Protein AF-A0A7S0IFE9-F1 (afdb_monomer_lite)

Structure (mmCIF, N/CA/C/O backbone):
data_AF-A0A7S0IFE9-F1
#
_entry.id   AF-A0A7S0IFE9-F1
#
loop_
_atom_site.group_PDB
_atom_site.id
_atom_site.type_symbol
_atom_site.label_atom_id
_atom_site.label_alt_id
_atom_site.label_comp_id
_atom_site.label_asym_id
_atom_site.label_entity_id
_atom_site.label_seq_id
_atom_site.pdbx_PDB_ins_code
_atom_site.Cartn_x
_atom_site.Cartn_y
_atom_site.Cartn_z
_atom_site.occupancy
_atom_site.B_iso_or_equiv
_atom_site.auth_seq_id
_atom_site.auth_comp_id
_atom_site.auth_asym_id
_atom_site.auth_atom_id
_atom_site.pdbx_PDB_model_num
ATOM 1 N N . MET A 1 1 ? 3.769 9.410 -4.157 1.00 52.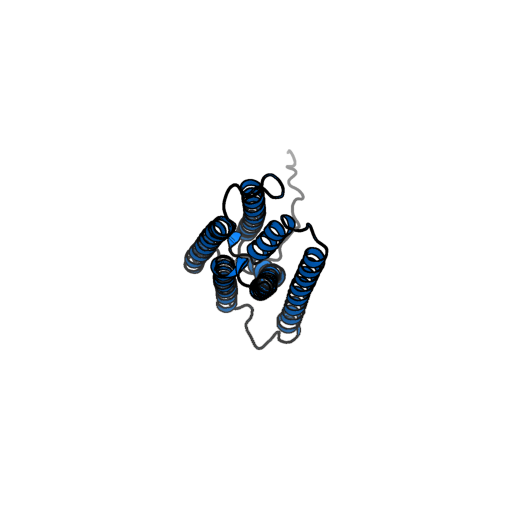50 1 MET A N 1
ATOM 2 C CA . MET A 1 1 ? 3.797 7.956 -4.430 1.00 52.50 1 MET A CA 1
ATOM 3 C C . MET A 1 1 ? 3.659 7.104 -3.170 1.00 52.50 1 MET A C 1
ATOM 5 O O . MET A 1 1 ? 2.893 6.160 -3.227 1.00 52.50 1 MET A O 1
ATOM 9 N N . GLY A 1 2 ? 4.262 7.474 -2.030 1.00 52.53 2 GLY A N 1
ATOM 10 C CA . GLY A 1 2 ? 4.154 6.746 -0.748 1.00 52.53 2 GLY A CA 1
ATOM 11 C C . GLY A 1 2 ? 2.753 6.343 -0.242 1.00 52.53 2 GLY A C 1
ATOM 12 O O . GLY A 1 2 ? 2.594 5.246 0.266 1.00 52.53 2 GLY A O 1
ATOM 13 N N . PHE A 1 3 ? 1.715 7.167 -0.423 1.00 49.50 3 PHE A N 1
ATOM 14 C CA . PHE A 1 3 ? 0.332 6.815 -0.029 1.00 49.50 3 PHE A CA 1
ATOM 15 C C . PHE A 1 3 ? -0.405 5.920 -1.029 1.00 49.50 3 PHE A C 1
ATOM 17 O O . PHE A 1 3 ? -1.516 5.460 -0.774 1.00 49.50 3 PHE A O 1
ATOM 24 N N . GLY A 1 4 ? 0.190 5.726 -2.201 1.00 50.50 4 GLY A N 1
ATOM 25 C CA . GLY A 1 4 ? -0.304 4.834 -3.238 1.00 50.50 4 GLY A CA 1
ATOM 26 C C . GLY A 1 4 ? 0.227 3.410 -3.112 1.00 50.50 4 GLY A C 1
ATOM 27 O O . GLY A 1 4 ? -0.176 2.530 -3.871 1.00 50.50 4 GLY A O 1
ATOM 28 N N . THR A 1 5 ? 1.127 3.193 -2.157 1.00 59.66 5 THR A N 1
ATOM 29 C CA . THR A 1 5 ? 1.783 1.918 -1.918 1.00 59.66 5 THR A CA 1
ATOM 30 C C . THR A 1 5 ? 0.838 1.043 -1.105 1.00 59.66 5 THR A C 1
ATOM 32 O O . THR A 1 5 ? 0.182 1.512 -0.168 1.00 59.66 5 THR A O 1
ATOM 35 N N . GLY A 1 6 ? 0.722 -0.235 -1.468 1.00 58.31 6 GLY A N 1
ATOM 36 C CA . GLY A 1 6 ? -0.188 -1.161 -0.779 1.00 58.31 6 GLY A CA 1
ATOM 37 C C . GLY A 1 6 ? 0.133 -1.342 0.712 1.00 58.31 6 GLY A C 1
ATOM 38 O O . GLY A 1 6 ? -0.724 -1.768 1.485 1.00 58.31 6 GLY A O 1
ATOM 39 N N . TRP A 1 7 ? 1.333 -0.929 1.136 1.00 64.81 7 TRP A N 1
ATOM 40 C CA . TRP A 1 7 ? 1.750 -0.845 2.536 1.00 64.81 7 TRP A CA 1
ATOM 41 C C . TRP A 1 7 ? 0.885 0.103 3.365 1.00 64.81 7 TRP A C 1
ATOM 43 O O . TRP A 1 7 ? 0.573 -0.224 4.501 1.00 64.81 7 TRP A O 1
ATOM 53 N N . SER A 1 8 ? 0.399 1.206 2.784 1.00 68.81 8 SER A N 1
ATOM 54 C CA . SER A 1 8 ? -0.536 2.116 3.464 1.00 68.81 8 SER A CA 1
ATOM 55 C C . SER A 1 8 ? -1.834 1.424 3.878 1.00 68.81 8 SER A C 1
ATOM 57 O O . SER A 1 8 ? -2.366 1.683 4.951 1.00 68.81 8 SER A O 1
ATOM 59 N N . SER A 1 9 ? -2.346 0.525 3.035 1.00 69.19 9 SER A N 1
ATOM 60 C CA . SER A 1 9 ? -3.565 -0.229 3.311 1.00 69.19 9 SER A CA 1
ATOM 61 C C . SER A 1 9 ? -3.312 -1.298 4.365 1.00 69.19 9 SER A C 1
ATOM 63 O O . SER A 1 9 ? -4.128 -1.459 5.264 1.00 69.19 9 SER A O 1
ATOM 65 N N . ASN A 1 10 ? -2.178 -1.996 4.292 1.00 70.62 10 ASN A N 1
ATOM 66 C CA . ASN A 1 10 ? -1.856 -3.033 5.266 1.00 70.62 10 ASN A CA 1
ATOM 67 C C . ASN A 1 10 ? -1.591 -2.432 6.657 1.00 70.62 10 ASN A C 1
ATOM 69 O O . ASN A 1 10 ? -2.209 -2.857 7.631 1.00 70.62 10 ASN A O 1
ATOM 73 N N . ASP A 1 11 ? -0.765 -1.385 6.738 1.00 72.38 11 ASP A N 1
ATOM 74 C CA . ASP A 1 11 ? -0.475 -0.668 7.985 1.00 72.38 11 ASP A CA 1
ATOM 75 C C . ASP A 1 11 ? -1.752 -0.103 8.612 1.00 72.38 11 ASP A C 1
ATOM 77 O O . ASP A 1 11 ? -1.974 -0.276 9.808 1.00 72.38 11 ASP A O 1
ATOM 81 N N . ALA A 1 12 ? -2.623 0.516 7.811 1.00 69.50 12 ALA A N 1
ATOM 82 C CA . ALA A 1 12 ? -3.898 1.052 8.275 1.00 69.50 12 ALA A CA 1
ATOM 83 C C . ALA A 1 12 ? -4.809 -0.030 8.872 1.00 69.50 12 ALA A C 1
ATOM 85 O O . ALA A 1 12 ? -5.351 0.141 9.962 1.00 69.50 12 ALA A O 1
ATOM 86 N N . ILE A 1 13 ? -4.945 -1.171 8.188 1.00 76.62 13 ILE A N 1
ATOM 87 C CA . ILE A 1 13 ? -5.762 -2.296 8.659 1.00 76.62 13 ILE A CA 1
ATOM 88 C C . ILE A 1 13 ? -5.183 -2.879 9.958 1.00 76.62 13 ILE A C 1
ATOM 90 O O . ILE A 1 13 ? -5.931 -3.115 10.908 1.00 76.62 13 ILE A O 1
ATOM 94 N N . PHE A 1 14 ? -3.864 -3.085 10.028 1.00 74.44 14 PHE A N 1
ATOM 95 C CA . PHE A 1 14 ? -3.199 -3.607 11.225 1.00 74.44 14 PHE A CA 1
ATOM 96 C C . PHE A 1 14 ? -3.285 -2.643 12.413 1.00 74.44 14 PHE A C 1
ATOM 98 O O . PHE A 1 14 ? -3.518 -3.078 13.541 1.00 74.44 14 PHE A O 1
ATOM 105 N N . GLN A 1 15 ? -3.122 -1.340 12.185 1.00 73.12 15 GLN A N 1
ATOM 106 C CA . GLN A 1 15 ? -3.221 -0.333 13.240 1.00 73.12 15 GLN A CA 1
ATOM 107 C C . GLN A 1 15 ? -4.644 -0.192 13.778 1.00 73.12 15 GLN A C 1
ATOM 109 O O . GLN A 1 15 ? -4.808 -0.071 14.991 1.00 73.12 15 GLN A O 1
ATOM 114 N N . GLU A 1 16 ? -5.662 -0.264 12.917 1.00 73.00 16 GLU A N 1
ATOM 115 C CA . GLU A 1 16 ? -7.050 -0.304 13.376 1.00 73.00 16 GLU A CA 1
ATOM 116 C C . GLU A 1 16 ? -7.349 -1.593 14.147 1.00 73.00 16 GLU A C 1
ATOM 118 O O . GLU A 1 16 ? -7.999 -1.544 15.187 1.00 73.00 16 GLU A O 1
ATOM 123 N N . LEU A 1 17 ? -6.838 -2.746 13.704 1.00 72.88 17 LEU A N 1
ATOM 124 C CA . LEU A 1 17 ? -7.078 -4.024 14.382 1.00 72.88 17 LEU A CA 1
ATOM 125 C C . LEU A 1 17 ? -6.424 -4.125 15.756 1.00 72.88 17 LEU A C 1
ATOM 127 O O . LEU A 1 17 ? -7.045 -4.643 16.682 1.00 72.88 17 LEU A O 1
ATOM 131 N N . ASN A 1 18 ? -5.214 -3.590 15.914 1.00 67.12 18 ASN A N 1
ATOM 132 C CA . ASN A 1 18 ? -4.503 -3.590 17.194 1.00 67.12 18 ASN A CA 1
ATOM 133 C C . ASN A 1 18 ? -5.272 -2.867 18.315 1.00 67.12 18 ASN A C 1
ATOM 135 O O . ASN A 1 18 ? -5.012 -3.129 19.487 1.00 67.12 18 ASN A O 1
ATOM 139 N N . LYS A 1 19 ? -6.235 -1.998 17.980 1.00 63.81 19 LYS A N 1
ATOM 140 C CA . LYS A 1 19 ? -7.094 -1.305 18.955 1.00 63.81 19 LYS A CA 1
ATOM 141 C C . LYS A 1 19 ? -8.184 -2.201 19.553 1.00 63.81 19 LYS A C 1
ATOM 143 O O . LYS A 1 19 ? -8.694 -1.872 20.618 1.00 63.81 19 LYS A O 1
ATOM 148 N N . PHE A 1 20 ? -8.537 -3.305 18.887 1.00 56.88 20 PHE A N 1
ATOM 149 C CA . PHE A 1 20 ? -9.684 -4.157 19.232 1.00 56.88 20 PHE A CA 1
ATOM 150 C C . PHE A 1 20 ? -9.306 -5.566 19.711 1.00 56.88 20 PHE A C 1
ATOM 152 O O . PHE A 1 20 ? -10.197 -6.388 19.903 1.00 56.88 20 PHE A O 1
ATOM 159 N N . ILE A 1 21 ? -8.020 -5.876 19.918 1.00 57.50 21 ILE A N 1
ATOM 160 C CA . ILE A 1 21 ? -7.603 -7.195 20.426 1.00 57.50 21 ILE A CA 1
ATOM 161 C C . ILE A 1 21 ? -7.902 -7.276 21.929 1.00 57.50 21 ILE A C 1
ATOM 163 O O . ILE A 1 21 ? -7.019 -7.135 22.771 1.00 57.50 21 ILE A O 1
ATOM 167 N N . GLU A 1 22 ? -9.168 -7.502 22.270 1.00 51.09 22 GLU A N 1
ATOM 168 C CA . GLU A 1 22 ? -9.615 -7.737 23.647 1.00 51.09 22 GLU A CA 1
ATOM 169 C C . GLU A 1 22 ? -10.115 -9.181 23.855 1.00 51.09 22 GLU A C 1
ATOM 171 O O . GLU A 1 22 ? -10.220 -9.631 24.999 1.00 51.09 22 GLU A O 1
ATOM 176 N N . ARG A 1 23 ? -10.401 -9.947 22.783 1.00 52.97 23 ARG A N 1
ATOM 177 C CA . ARG A 1 23 ? -10.932 -11.326 22.855 1.00 52.97 23 ARG A CA 1
ATOM 178 C C . ARG A 1 23 ? -10.197 -12.314 21.938 1.00 52.97 23 ARG A C 1
ATOM 180 O O . ARG A 1 23 ? -9.551 -11.947 20.966 1.00 52.97 23 ARG A O 1
ATOM 187 N N . TYR A 1 24 ? -10.333 -13.613 22.229 1.00 49.47 24 TYR A N 1
ATOM 188 C CA . TYR A 1 24 ? -9.683 -14.705 21.478 1.00 49.47 24 TYR A CA 1
ATOM 189 C C . TYR A 1 24 ? -10.114 -14.786 19.998 1.00 49.47 24 TYR A C 1
ATOM 191 O O . TYR A 1 24 ? -9.308 -15.130 19.138 1.00 49.47 24 TYR A O 1
ATOM 199 N N . GLU A 1 25 ? -11.361 -14.426 19.679 1.00 54.31 25 GLU A N 1
ATOM 200 C CA . GLU A 1 25 ? -11.851 -14.363 18.291 1.00 54.31 25 GLU A CA 1
ATOM 201 C C . GLU A 1 25 ? -11.137 -13.283 17.459 1.00 54.31 25 GLU A C 1
ATOM 203 O O . GLU A 1 25 ? -10.972 -13.444 16.248 1.00 54.31 25 GLU A O 1
ATOM 208 N N . ASP A 1 26 ? -10.649 -12.220 18.104 1.00 62.88 26 ASP A N 1
ATOM 209 C CA . ASP A 1 26 ? -9.898 -11.149 17.445 1.00 62.88 26 ASP A CA 1
ATOM 210 C C . ASP A 1 26 ? -8.462 -11.599 17.124 1.00 62.88 26 ASP A C 1
ATOM 212 O O . ASP A 1 26 ? -7.907 -11.217 16.093 1.00 62.88 26 ASP A O 1
ATOM 216 N N . LEU A 1 27 ? -7.890 -12.506 17.934 1.00 66.81 27 LEU A N 1
ATOM 217 C CA . LEU A 1 27 ? -6.616 -13.164 17.619 1.00 66.81 27 LEU A CA 1
ATOM 218 C C . LEU A 1 27 ? -6.722 -14.083 16.399 1.00 66.81 27 LEU A C 1
ATOM 220 O O . LEU A 1 27 ? -5.802 -14.112 15.580 1.00 66.81 27 LEU A O 1
ATOM 224 N N . GLN A 1 28 ? -7.822 -14.830 16.259 1.00 74.06 28 GLN A N 1
ATOM 225 C CA . GLN A 1 28 ? -8.020 -15.686 15.087 1.00 74.06 28 GLN A CA 1
ATOM 226 C C . GLN A 1 28 ? -8.142 -14.845 13.812 1.00 74.06 28 GLN A C 1
ATOM 228 O O . GLN A 1 28 ? -7.487 -15.146 12.817 1.00 74.06 28 GLN A O 1
ATOM 233 N N . PHE A 1 29 ? -8.895 -13.743 13.862 1.00 72.50 29 PHE A N 1
ATOM 234 C CA . PHE A 1 29 ? -9.008 -12.828 12.728 1.00 72.50 29 PHE A CA 1
ATOM 235 C C . PHE A 1 29 ? -7.668 -12.164 12.369 1.00 72.50 29 PHE A C 1
ATOM 237 O O . PHE A 1 29 ? -7.322 -12.075 11.191 1.00 72.50 29 PHE A O 1
ATOM 244 N N . ALA A 1 30 ? -6.871 -11.758 13.363 1.00 72.06 30 ALA A N 1
ATOM 245 C CA . ALA A 1 30 ? -5.521 -11.244 13.131 1.00 72.06 30 ALA A CA 1
ATOM 246 C C . ALA A 1 30 ? -4.603 -12.301 12.485 1.00 72.06 30 ALA A C 1
ATOM 248 O O . ALA A 1 30 ? -3.860 -11.992 11.552 1.00 72.06 30 ALA A O 1
ATOM 249 N N . SER A 1 31 ? -4.687 -13.559 12.929 1.00 78.38 31 SER A N 1
ATOM 250 C CA . SER A 1 31 ? -3.951 -14.680 12.331 1.00 78.38 31 SER A CA 1
ATOM 251 C C . SER A 1 31 ? -4.355 -14.921 10.872 1.00 78.38 31 SER A C 1
ATOM 253 O O . SER A 1 31 ? -3.484 -15.085 10.015 1.00 78.38 31 SER A O 1
ATOM 255 N N . ASP A 1 32 ? -5.654 -14.902 10.566 1.00 80.44 32 ASP A N 1
ATOM 256 C CA . ASP A 1 32 ? -6.163 -15.046 9.196 1.00 80.44 32 ASP A CA 1
ATOM 257 C C . ASP A 1 32 ? -5.665 -13.910 8.290 1.00 80.44 32 ASP A C 1
ATOM 259 O O . ASP A 1 32 ? -5.339 -14.132 7.122 1.00 80.44 32 ASP A O 1
ATOM 263 N N . LEU A 1 33 ? -5.534 -12.699 8.835 1.00 77.62 33 LEU A N 1
ATOM 264 C CA . LEU A 1 33 ? -5.028 -11.536 8.112 1.00 77.62 33 LEU A CA 1
ATOM 265 C C . LEU A 1 33 ? -3.531 -11.644 7.790 1.00 77.62 33 LEU A C 1
ATOM 267 O O . LEU A 1 33 ? -3.109 -11.335 6.670 1.00 77.62 33 LEU A O 1
ATOM 271 N N . VAL A 1 34 ? -2.731 -12.142 8.739 1.00 79.06 34 VAL A N 1
ATOM 272 C CA . VAL A 1 34 ? -1.310 -12.462 8.518 1.00 79.06 34 VAL A CA 1
ATOM 273 C C . VAL A 1 34 ? -1.168 -13.563 7.467 1.00 79.06 34 VAL A C 1
ATOM 275 O O . VAL A 1 34 ? -0.331 -13.449 6.564 1.00 79.06 34 VAL A O 1
ATOM 278 N N . PHE A 1 35 ? -2.005 -14.601 7.534 1.00 82.19 35 PHE A N 1
ATOM 279 C CA . PHE A 1 35 ? -2.015 -15.680 6.549 1.00 82.19 35 PHE A CA 1
ATOM 280 C C . PHE A 1 35 ? -2.363 -15.164 5.146 1.00 82.19 35 PHE A C 1
ATOM 282 O O . PHE A 1 35 ? -1.628 -15.431 4.193 1.00 82.19 35 PHE A O 1
ATOM 289 N N . ALA A 1 36 ? -3.430 -14.370 5.015 1.00 79.81 36 ALA A N 1
ATOM 290 C CA . ALA A 1 36 ? -3.839 -13.766 3.750 1.00 79.81 36 ALA A CA 1
ATOM 291 C C . ALA A 1 36 ? -2.734 -12.873 3.162 1.00 79.81 36 ALA A C 1
ATOM 293 O O . ALA A 1 36 ? -2.392 -13.006 1.985 1.00 79.81 36 ALA A O 1
ATOM 294 N N . SER A 1 37 ? -2.114 -12.029 3.989 1.00 79.69 37 SER A N 1
ATOM 295 C CA . SER A 1 37 ? -1.009 -11.155 3.572 1.00 79.69 37 SER A CA 1
ATOM 296 C C . SER A 1 37 ? 0.220 -11.948 3.109 1.00 79.69 37 SER A C 1
ATOM 298 O O . SER A 1 37 ? 0.849 -11.608 2.107 1.00 79.69 37 SER A O 1
ATOM 300 N N . SER A 1 38 ? 0.542 -13.045 3.797 1.00 81.25 38 SER A N 1
ATOM 301 C CA . SER A 1 38 ? 1.667 -13.925 3.445 1.00 81.25 38 SER A CA 1
ATOM 302 C C . SER A 1 38 ? 1.409 -14.715 2.157 1.00 81.25 38 SER A C 1
ATOM 304 O O . SER A 1 38 ? 2.311 -14.896 1.333 1.00 81.25 38 SER A O 1
ATOM 306 N N . CYS A 1 39 ? 0.165 -15.156 1.946 1.00 85.06 39 CYS A N 1
ATOM 307 C CA . CYS A 1 39 ? -0.267 -15.791 0.703 1.00 85.06 39 CYS A CA 1
ATOM 308 C C . CYS A 1 39 ? -0.143 -14.815 -0.478 1.00 85.06 39 CYS A C 1
ATOM 310 O O . CYS A 1 39 ? 0.462 -15.155 -1.494 1.00 85.06 39 CYS A O 1
ATOM 312 N N . ALA A 1 40 ? -0.621 -13.577 -0.310 1.00 84.94 40 ALA A N 1
ATOM 313 C CA . ALA A 1 40 ? -0.475 -12.511 -1.298 1.00 84.94 40 ALA A CA 1
ATOM 314 C C . ALA A 1 40 ? 0.997 -12.262 -1.672 1.00 84.94 40 ALA A C 1
ATOM 316 O O . ALA A 1 40 ? 1.331 -12.221 -2.857 1.00 84.94 40 ALA A O 1
ATOM 317 N N . ALA A 1 41 ? 1.888 -12.168 -0.680 1.00 80.50 41 ALA A N 1
ATOM 318 C CA . ALA A 1 41 ? 3.324 -12.011 -0.914 1.00 80.50 41 ALA A CA 1
ATOM 319 C C . ALA A 1 41 ? 3.909 -13.181 -1.722 1.00 80.50 41 ALA A C 1
ATOM 321 O O . ALA A 1 41 ? 4.623 -12.971 -2.703 1.00 80.50 41 ALA A O 1
ATOM 322 N N . SER A 1 42 ? 3.549 -14.415 -1.358 1.00 82.25 42 SER A N 1
ATOM 323 C CA . SER A 1 42 ? 4.012 -15.631 -2.038 1.00 82.25 42 SER A CA 1
ATOM 324 C C . SER A 1 42 ? 3.558 -15.683 -3.500 1.00 82.25 42 SER A C 1
ATOM 326 O O . SER A 1 42 ? 4.351 -16.017 -4.380 1.00 82.25 42 SER A O 1
ATOM 328 N N . VAL A 1 43 ? 2.306 -15.304 -3.784 1.00 85.31 43 VAL A N 1
ATOM 329 C CA . VAL A 1 43 ? 1.776 -15.223 -5.155 1.00 85.31 43 VAL A CA 1
ATOM 330 C C . VAL A 1 43 ? 2.568 -14.214 -5.982 1.00 85.31 43 VAL A C 1
ATOM 332 O O . VAL A 1 43 ? 2.985 -14.533 -7.095 1.00 85.31 43 VAL A O 1
ATOM 335 N N . VAL A 1 44 ? 2.823 -13.020 -5.443 1.00 83.31 44 VAL A N 1
ATOM 336 C CA . VAL A 1 44 ? 3.589 -11.982 -6.151 1.00 83.31 44 VAL A CA 1
ATOM 337 C C . VAL A 1 44 ? 5.026 -12.428 -6.408 1.00 83.31 44 VAL A C 1
ATOM 339 O O . VAL A 1 44 ? 5.522 -12.229 -7.512 1.00 83.31 44 VAL A O 1
ATOM 342 N N . LEU A 1 45 ? 5.676 -13.080 -5.443 1.00 80.56 45 LEU A N 1
ATOM 343 C CA . LEU A 1 45 ? 7.019 -13.644 -5.606 1.00 80.56 45 LEU A CA 1
ATOM 344 C C . LEU A 1 45 ? 7.076 -14.684 -6.731 1.00 80.56 45 LEU A C 1
ATOM 346 O O . LEU A 1 45 ? 7.967 -14.623 -7.577 1.00 80.56 45 LEU A O 1
ATOM 350 N N . VAL A 1 46 ? 6.110 -15.606 -6.786 1.00 82.94 46 VAL A N 1
ATOM 351 C C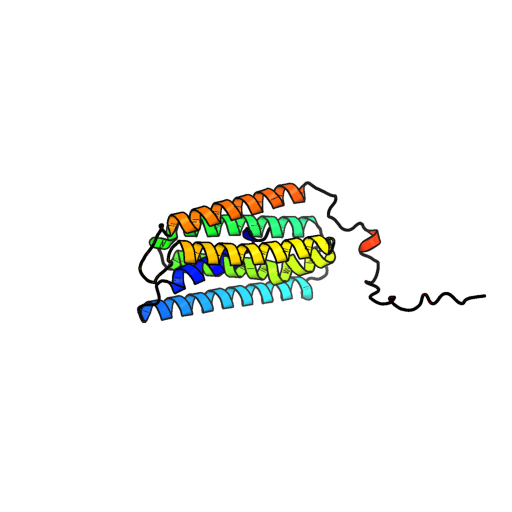A . VAL A 1 46 ? 6.026 -16.608 -7.861 1.00 82.94 46 VAL A CA 1
ATOM 352 C C . VAL A 1 46 ? 5.772 -15.938 -9.211 1.00 82.94 46 VAL A C 1
ATOM 354 O O . VAL A 1 46 ? 6.431 -16.277 -10.192 1.00 82.94 46 VAL A O 1
ATOM 357 N N . LEU A 1 47 ? 4.860 -14.964 -9.276 1.00 77.81 47 LEU A N 1
ATOM 358 C CA . LEU A 1 47 ? 4.568 -14.226 -10.508 1.00 77.81 47 LEU A CA 1
ATOM 359 C C . LEU A 1 47 ? 5.774 -13.415 -10.992 1.00 77.81 47 LEU A C 1
ATOM 361 O O . LEU A 1 47 ? 6.073 -13.433 -12.184 1.00 77.81 47 LEU A O 1
ATOM 365 N N . ALA A 1 48 ? 6.489 -12.751 -10.084 1.00 72.75 48 ALA A N 1
ATOM 366 C CA . ALA A 1 48 ? 7.713 -12.023 -10.395 1.00 72.75 48 ALA A CA 1
ATOM 367 C C . ALA A 1 48 ? 8.802 -12.979 -10.896 1.00 72.75 48 ALA A C 1
ATOM 369 O O . ALA A 1 48 ? 9.435 -12.705 -11.913 1.00 72.75 48 ALA A O 1
ATOM 370 N N . PHE A 1 49 ? 8.973 -14.134 -10.247 1.00 73.44 49 PHE A N 1
ATOM 371 C CA . PHE A 1 49 ? 9.928 -15.152 -10.677 1.00 73.44 49 PHE A CA 1
ATOM 372 C C . PHE A 1 49 ? 9.599 -15.687 -12.077 1.00 73.44 49 PHE A C 1
ATOM 374 O O . PHE A 1 49 ? 10.455 -15.676 -12.957 1.00 73.44 49 PHE A O 1
ATOM 381 N N . VAL A 1 50 ? 8.352 -16.093 -12.325 1.00 73.81 50 VAL A N 1
ATOM 382 C CA . VAL A 1 50 ? 7.919 -16.606 -13.636 1.00 73.81 50 VAL A CA 1
ATOM 383 C C . VAL A 1 50 ? 8.016 -15.524 -14.715 1.00 73.81 50 VAL A C 1
ATOM 385 O O . VAL A 1 50 ? 8.490 -15.797 -15.818 1.00 73.81 50 VAL A O 1
ATOM 388 N N . GLY A 1 51 ? 7.607 -14.293 -14.405 1.00 67.00 51 GLY A N 1
ATOM 389 C CA . GLY A 1 51 ? 7.655 -13.167 -15.335 1.00 67.00 51 GLY A CA 1
ATOM 390 C C . GLY A 1 51 ? 9.079 -12.779 -15.731 1.00 67.00 51 GLY A C 1
ATOM 391 O O . GLY A 1 51 ? 9.348 -12.597 -16.914 1.00 67.00 51 GLY A O 1
ATOM 392 N N . LEU A 1 52 ? 9.997 -12.701 -14.763 1.00 65.00 52 LEU A N 1
ATOM 393 C CA . LEU A 1 52 ? 11.377 -12.263 -14.992 1.00 65.00 52 LEU A CA 1
ATOM 394 C C . LEU A 1 52 ? 12.288 -13.382 -15.517 1.00 65.00 52 LEU A C 1
ATOM 396 O O . LEU A 1 52 ? 13.118 -13.123 -16.385 1.00 65.00 52 LEU A O 1
ATOM 400 N N . TYR A 1 53 ? 12.142 -14.618 -15.024 1.00 63.34 53 TYR A N 1
ATOM 401 C CA . TYR A 1 53 ? 13.060 -15.719 -15.349 1.00 63.34 53 TYR A CA 1
ATOM 402 C C . TYR A 1 53 ? 12.531 -16.679 -16.417 1.00 63.34 53 TYR A C 1
ATOM 404 O O . TYR A 1 53 ? 13.325 -17.225 -17.183 1.00 63.34 53 TYR A O 1
ATOM 412 N N . CYS A 1 54 ? 11.216 -16.906 -16.505 1.00 63.47 54 CYS A N 1
ATOM 413 C CA . CYS A 1 54 ? 10.659 -17.911 -17.419 1.00 63.47 54 CYS A CA 1
ATOM 414 C C . CYS A 1 54 ? 10.193 -17.341 -18.769 1.00 63.47 54 CYS A C 1
ATOM 416 O O . CYS A 1 54 ? 9.888 -18.122 -19.670 1.00 63.47 54 CYS A O 1
ATOM 418 N N . ASN A 1 55 ? 10.154 -16.014 -18.948 1.00 57.72 55 ASN A N 1
ATOM 419 C CA . ASN A 1 55 ? 9.799 -15.396 -20.231 1.00 57.72 55 ASN A CA 1
ATOM 420 C C . ASN A 1 55 ? 10.674 -14.179 -20.604 1.00 57.72 55 ASN A C 1
ATOM 422 O O . ASN A 1 55 ? 10.156 -13.074 -20.770 1.00 57.72 55 ASN A O 1
ATOM 426 N N . PRO A 1 56 ? 11.994 -14.361 -20.790 1.00 53.50 56 PRO A N 1
ATOM 427 C CA . PRO A 1 56 ? 12.912 -13.252 -21.053 1.00 53.50 56 PRO A CA 1
ATOM 428 C C . PRO A 1 56 ? 12.774 -12.614 -22.451 1.00 53.50 56 PRO A C 1
ATOM 430 O O . PRO A 1 56 ? 13.454 -11.631 -22.720 1.00 53.50 56 PRO A O 1
ATOM 433 N N . SER A 1 57 ? 11.957 -13.162 -23.365 1.00 52.16 57 SER A N 1
ATOM 434 C CA . SER A 1 57 ? 12.060 -12.846 -24.802 1.00 52.16 57 SER A CA 1
ATOM 435 C C . SER A 1 57 ? 10.763 -12.516 -25.549 1.00 52.16 57 SER A C 1
ATOM 437 O O . SER A 1 57 ? 10.840 -12.216 -26.739 1.00 52.16 57 SER A O 1
ATOM 439 N N . ARG A 1 58 ? 9.573 -12.564 -24.924 1.00 46.66 58 ARG A N 1
ATOM 440 C CA . ARG A 1 58 ? 8.299 -12.327 -25.651 1.00 46.66 58 ARG A CA 1
ATOM 441 C C . ARG A 1 58 ? 7.444 -11.165 -25.168 1.00 46.66 58 ARG A C 1
ATOM 443 O O . ARG A 1 58 ? 6.642 -10.669 -25.952 1.00 46.66 58 ARG A O 1
ATOM 450 N N . TYR A 1 59 ? 7.606 -10.729 -23.926 1.00 48.44 59 TYR A N 1
ATOM 451 C CA . TYR A 1 59 ? 7.026 -9.477 -23.456 1.00 48.44 59 TYR A CA 1
ATOM 452 C C . TYR A 1 59 ? 8.181 -8.551 -23.153 1.00 48.44 59 TYR A C 1
ATOM 454 O O . TYR A 1 59 ? 9.043 -8.889 -22.344 1.00 48.44 59 TYR A O 1
ATOM 462 N N . ASP A 1 60 ? 8.206 -7.404 -23.816 1.00 51.00 60 ASP A N 1
ATOM 463 C CA . ASP A 1 60 ? 9.162 -6.352 -23.521 1.00 51.00 60 ASP A CA 1
ATOM 464 C C . ASP A 1 60 ? 8.763 -5.726 -22.174 1.00 51.00 60 ASP A C 1
ATOM 466 O O . ASP A 1 60 ? 8.181 -4.645 -22.095 1.00 51.00 60 ASP A O 1
ATOM 470 N N . LEU A 1 61 ? 8.993 -6.471 -21.084 1.00 49.16 61 LEU A N 1
ATOM 471 C CA . LEU A 1 61 ? 8.783 -6.031 -19.702 1.00 49.16 61 LEU A CA 1
ATOM 472 C C . LEU A 1 61 ? 9.627 -4.784 -19.410 1.00 49.16 61 LEU A C 1
ATOM 474 O O . LEU A 1 61 ? 9.306 -4.031 -18.502 1.00 49.16 61 LEU A O 1
ATOM 478 N N . ARG A 1 62 ? 10.674 -4.557 -20.214 1.00 52.94 62 ARG A N 1
ATOM 479 C CA . ARG A 1 62 ? 11.542 -3.376 -20.223 1.00 52.94 62 ARG A CA 1
ATOM 480 C C . ARG A 1 62 ? 10.941 -2.180 -20.965 1.00 52.94 62 ARG A C 1
ATOM 482 O O . ARG A 1 62 ? 11.546 -1.113 -20.965 1.00 52.94 62 ARG A O 1
ATOM 489 N N . SER A 1 63 ? 9.771 -2.326 -21.588 1.00 61.81 63 SER A N 1
ATOM 490 C CA . SER A 1 63 ? 9.095 -1.195 -22.212 1.00 61.81 63 SER A CA 1
ATOM 491 C C . SER A 1 63 ? 8.543 -0.263 -21.137 1.00 61.81 63 SER A C 1
ATOM 493 O O . SER A 1 63 ? 7.798 -0.656 -20.235 1.00 61.81 63 SER A O 1
ATOM 495 N N . LEU A 1 64 ? 8.892 1.011 -21.263 1.00 64.62 64 LEU A N 1
ATOM 496 C CA . LEU A 1 64 ? 8.488 2.054 -20.331 1.00 64.62 64 LEU A CA 1
ATOM 497 C C . LEU A 1 64 ? 6.954 2.126 -20.150 1.00 64.62 64 LEU A C 1
ATOM 499 O O . LEU A 1 64 ? 6.469 2.380 -19.052 1.00 64.62 64 LEU A O 1
ATOM 503 N N . GLY A 1 65 ? 6.182 1.805 -21.196 1.00 67.44 65 GLY A N 1
ATOM 504 C CA . GLY A 1 65 ? 4.716 1.767 -21.142 1.00 67.44 65 GLY A CA 1
ATOM 505 C C . GLY A 1 65 ? 4.138 0.637 -20.279 1.00 67.44 65 GLY A C 1
ATOM 506 O O . GLY A 1 65 ? 3.132 0.846 -19.601 1.00 67.44 65 GLY A O 1
ATOM 507 N N . PHE A 1 66 ? 4.771 -0.543 -20.242 1.00 70.38 66 PHE A N 1
ATOM 508 C CA . PHE A 1 66 ? 4.355 -1.622 -19.335 1.00 70.38 66 PHE A CA 1
ATOM 509 C C . PHE A 1 66 ? 4.572 -1.221 -17.869 1.00 70.38 66 PHE A C 1
ATOM 511 O O . PHE A 1 66 ? 3.716 -1.460 -17.013 1.00 70.38 66 PHE A O 1
ATOM 518 N N . PHE A 1 67 ? 5.692 -0.555 -17.588 1.00 72.69 67 PHE A N 1
ATOM 519 C CA . PHE A 1 67 ? 6.021 -0.053 -16.258 1.00 72.69 67 PHE A CA 1
ATOM 520 C C . PHE A 1 67 ? 5.066 1.057 -15.800 1.00 72.69 67 PHE A C 1
ATOM 522 O O . PHE A 1 67 ? 4.465 0.948 -14.727 1.00 72.69 67 PHE A O 1
ATOM 529 N N . GLU A 1 68 ? 4.856 2.084 -16.631 1.00 74.56 68 GLU A N 1
ATOM 530 C CA . GLU A 1 68 ? 3.927 3.174 -16.319 1.00 74.56 68 GLU A CA 1
ATOM 531 C C . GLU A 1 68 ? 2.494 2.644 -16.115 1.00 74.56 68 GLU A C 1
ATOM 533 O O . GLU A 1 68 ? 1.786 3.068 -15.193 1.00 74.56 68 GLU A O 1
ATOM 538 N N . GLY A 1 69 ? 2.086 1.653 -16.916 1.00 76.19 69 GLY A N 1
ATOM 539 C CA . GLY A 1 69 ? 0.817 0.943 -16.759 1.00 76.19 69 GLY A CA 1
ATOM 540 C C . GLY A 1 69 ? 0.723 0.146 -15.454 1.00 76.19 69 GLY A C 1
ATOM 541 O O . GLY A 1 69 ? -0.317 0.173 -14.792 1.00 76.19 69 GLY A O 1
ATOM 542 N N . THR A 1 70 ? 1.807 -0.510 -15.038 1.00 78.38 70 THR A N 1
ATOM 543 C CA . THR A 1 70 ? 1.860 -1.286 -13.788 1.00 78.38 70 THR A CA 1
ATOM 544 C C . THR A 1 70 ? 1.697 -0.383 -12.567 1.00 78.38 70 THR A C 1
ATOM 546 O O . THR A 1 70 ? 0.859 -0.669 -11.712 1.00 78.38 70 THR A O 1
ATOM 549 N N . ILE A 1 71 ? 2.415 0.743 -12.504 1.00 79.06 71 ILE A N 1
ATOM 550 C CA . ILE A 1 71 ? 2.281 1.706 -11.396 1.00 79.06 71 ILE A CA 1
ATOM 551 C C . ILE A 1 71 ? 0.881 2.314 -11.377 1.00 79.06 71 ILE A C 1
ATOM 553 O O . ILE A 1 71 ? 0.250 2.380 -10.325 1.00 79.06 71 ILE A O 1
ATOM 557 N N . SER A 1 72 ? 0.357 2.707 -12.540 1.00 82.44 72 SER A N 1
ATOM 558 C CA . SER A 1 72 ? -0.995 3.270 -12.638 1.00 82.44 72 SER A CA 1
ATOM 559 C C . SER A 1 72 ? -2.056 2.278 -12.157 1.00 82.44 72 SER A C 1
ATOM 561 O O . SER A 1 72 ? -2.980 2.659 -11.440 1.00 82.44 72 SER A O 1
ATOM 563 N N . THR A 1 73 ? -1.894 0.995 -12.493 1.00 83.25 73 THR A N 1
ATOM 564 C CA . THR A 1 73 ? -2.776 -0.084 -12.026 1.00 83.25 73 THR A CA 1
ATOM 565 C C . THR A 1 73 ? -2.675 -0.250 -10.515 1.00 83.25 73 THR A C 1
ATOM 567 O O . THR A 1 73 ? -3.699 -0.266 -9.838 1.00 83.25 73 THR A O 1
ATOM 570 N N . VAL A 1 74 ? -1.458 -0.303 -9.970 1.00 83.94 74 VAL A N 1
ATOM 571 C CA . VAL A 1 74 ? -1.210 -0.370 -8.522 1.00 83.94 74 VAL A CA 1
ATOM 572 C C . VAL A 1 74 ? -1.909 0.776 -7.791 1.00 83.94 74 VAL A C 1
ATOM 574 O O . VAL A 1 74 ? -2.656 0.530 -6.849 1.00 83.94 74 VAL A O 1
ATOM 577 N N . LEU A 1 75 ? -1.754 2.012 -8.265 1.00 82.75 75 LEU A N 1
ATOM 578 C CA . LEU A 1 75 ? -2.369 3.189 -7.652 1.00 82.75 75 LEU A CA 1
ATOM 579 C C . LEU A 1 75 ? -3.898 3.173 -7.747 1.00 82.75 75 LEU A C 1
ATOM 581 O O . LEU A 1 75 ? -4.575 3.515 -6.778 1.00 82.75 75 LEU A O 1
ATOM 585 N N . ALA A 1 76 ? -4.451 2.746 -8.884 1.00 84.88 76 ALA A N 1
ATOM 586 C CA . ALA A 1 76 ? -5.893 2.616 -9.059 1.00 84.88 76 ALA A CA 1
ATOM 587 C C . ALA A 1 76 ? -6.485 1.566 -8.107 1.00 84.88 76 ALA A C 1
ATOM 589 O O . ALA A 1 76 ? -7.504 1.822 -7.462 1.00 84.88 76 ALA A O 1
ATOM 590 N N . VAL A 1 77 ? -5.832 0.407 -7.972 1.00 86.06 77 VAL A N 1
ATOM 591 C CA . VAL A 1 77 ? -6.273 -0.637 -7.041 1.00 86.06 77 VAL A CA 1
ATOM 592 C C . VAL A 1 77 ? -6.112 -0.167 -5.590 1.00 86.06 77 VAL A C 1
ATOM 594 O O . VAL A 1 77 ? -7.023 -0.392 -4.799 1.00 86.06 77 VAL A O 1
ATOM 597 N N . SER A 1 78 ? -5.049 0.567 -5.242 1.00 84.88 78 SER A N 1
ATOM 598 C CA . SER A 1 78 ? -4.899 1.181 -3.911 1.00 84.88 78 SER A CA 1
ATOM 599 C C . SER A 1 78 ? -6.055 2.134 -3.584 1.00 84.88 78 SER A C 1
ATOM 601 O O . SER A 1 78 ? -6.627 2.049 -2.498 1.00 84.88 78 SER A O 1
ATOM 603 N N . CYS A 1 79 ? -6.472 2.991 -4.525 1.00 86.50 79 CYS A N 1
ATOM 604 C CA . CYS A 1 79 ? -7.653 3.845 -4.347 1.00 86.50 79 CYS A CA 1
ATOM 605 C C . CYS A 1 79 ? -8.928 3.022 -4.103 1.00 86.50 79 CYS A C 1
ATOM 607 O O . CYS A 1 79 ? -9.723 3.368 -3.231 1.00 86.50 79 CYS A O 1
ATOM 609 N N . LEU A 1 80 ? -9.125 1.930 -4.852 1.00 88.06 80 LEU A N 1
ATOM 610 C CA . LEU A 1 80 ? -10.288 1.050 -4.696 1.00 88.06 80 LEU A CA 1
ATOM 611 C C . LEU A 1 80 ? -10.295 0.329 -3.345 1.00 88.06 80 LEU A C 1
ATOM 613 O O . LEU A 1 80 ? -11.348 0.237 -2.719 1.00 88.06 80 LEU A O 1
ATOM 617 N N . VAL A 1 81 ? -9.137 -0.144 -2.877 1.00 87.12 81 VAL A N 1
ATOM 618 C CA . VAL A 1 81 ? -8.991 -0.773 -1.556 1.00 87.12 81 VAL A CA 1
ATOM 619 C C . VAL A 1 81 ? -9.337 0.227 -0.456 1.00 87.12 81 VAL A C 1
ATOM 621 O O . VAL A 1 81 ? -10.161 -0.082 0.402 1.00 87.12 81 VAL A O 1
ATOM 624 N N . GLN A 1 82 ? -8.790 1.444 -0.511 1.00 85.19 82 GLN A N 1
ATOM 625 C CA . GLN A 1 82 ? -9.084 2.475 0.489 1.00 85.19 82 GLN A CA 1
ATOM 626 C C . GLN A 1 82 ? -10.555 2.911 0.459 1.00 85.19 82 GLN A C 1
ATOM 628 O O . GLN A 1 82 ? -11.169 3.086 1.510 1.00 85.19 82 GLN A O 1
ATOM 633 N N . PHE A 1 83 ? -11.163 3.003 -0.727 1.00 87.25 83 PHE A N 1
ATOM 634 C CA . PHE A 1 83 ? -12.596 3.266 -0.864 1.00 87.25 83 PHE A CA 1
ATOM 635 C C . PHE A 1 83 ? -13.458 2.133 -0.283 1.00 87.25 83 PHE A C 1
ATOM 637 O O . PHE A 1 83 ? -14.446 2.387 0.408 1.00 87.25 83 PHE A O 1
ATOM 644 N N . ALA A 1 84 ? -13.083 0.876 -0.530 1.00 86.38 84 ALA A N 1
ATOM 645 C CA . ALA A 1 84 ? -13.788 -0.281 0.010 1.00 86.38 84 ALA A CA 1
ATOM 646 C C . ALA A 1 84 ? -13.675 -0.350 1.540 1.00 86.38 84 ALA A C 1
ATOM 648 O O . ALA A 1 84 ? -14.673 -0.611 2.208 1.00 86.38 84 ALA A O 1
ATOM 649 N N . LEU A 1 85 ? -12.499 -0.062 2.105 1.00 84.44 85 LEU A N 1
ATOM 650 C CA . LEU A 1 85 ? -12.313 0.038 3.555 1.00 84.44 85 LEU A CA 1
ATOM 651 C C . LEU A 1 85 ? -13.173 1.167 4.135 1.00 84.44 85 LEU A C 1
ATOM 653 O O . LEU A 1 85 ? -13.933 0.929 5.069 1.00 84.44 85 LEU A O 1
ATOM 657 N N . PHE A 1 86 ? -13.156 2.351 3.520 1.00 84.44 86 PHE A N 1
ATOM 658 C CA . PHE A 1 86 ? -14.011 3.474 3.910 1.00 84.44 86 PHE A CA 1
ATOM 659 C C . PHE A 1 86 ? -15.504 3.094 3.983 1.00 84.44 86 PHE A C 1
ATOM 661 O O . PHE A 1 86 ? -16.172 3.410 4.968 1.00 84.44 86 PHE A O 1
ATOM 668 N N . MET A 1 87 ? -16.023 2.384 2.977 1.00 83.94 87 MET A N 1
ATOM 669 C CA . MET A 1 87 ? -17.448 2.036 2.900 1.00 83.94 87 MET A CA 1
ATOM 670 C C . MET A 1 87 ? -17.838 0.828 3.764 1.00 83.94 87 MET A C 1
ATOM 672 O O . MET A 1 87 ? -18.939 0.797 4.318 1.00 83.94 87 MET A O 1
ATOM 676 N N . PHE A 1 88 ? -16.966 -0.179 3.871 1.00 86.06 88 PHE A N 1
ATOM 677 C CA . PHE A 1 88 ? -17.347 -1.520 4.331 1.00 86.06 88 PHE A CA 1
ATOM 678 C C . PHE A 1 88 ? -16.597 -2.021 5.568 1.00 86.06 88 PHE A C 1
ATOM 680 O O . PHE A 1 88 ? -16.907 -3.121 6.029 1.00 86.06 88 PHE A O 1
ATOM 687 N N . TRP A 1 89 ? -15.678 -1.237 6.147 1.00 82.25 89 TRP A N 1
ATOM 688 C CA . TRP A 1 89 ? -14.898 -1.637 7.330 1.00 82.25 89 TRP A CA 1
ATOM 689 C C . TRP A 1 89 ? -15.762 -2.214 8.459 1.00 82.25 89 TRP A C 1
ATOM 691 O O . TRP A 1 89 ? -15.491 -3.300 8.964 1.00 82.25 89 TRP A O 1
ATOM 701 N N . GLN A 1 90 ? -16.851 -1.526 8.813 1.00 78.25 90 GLN A N 1
ATOM 702 C CA . GLN A 1 90 ? -17.749 -1.957 9.892 1.00 78.25 90 GLN A CA 1
ATOM 703 C C . GLN A 1 90 ? -18.817 -2.972 9.452 1.00 78.25 90 GLN A C 1
ATOM 705 O O . GLN A 1 90 ? -19.563 -3.472 10.288 1.00 78.25 90 GLN A O 1
ATOM 710 N N . GLN A 1 91 ? -18.925 -3.271 8.154 1.00 79.00 91 GLN A N 1
ATOM 711 C CA . GLN A 1 91 ? -20.025 -4.073 7.610 1.00 79.00 91 GLN A CA 1
ATOM 712 C C . GLN A 1 91 ? -19.649 -5.541 7.400 1.00 79.00 91 GLN A C 1
ATOM 714 O O . GLN A 1 91 ? -20.510 -6.411 7.515 1.00 79.00 91 GLN A O 1
ATOM 719 N N . SER A 1 92 ? -18.389 -5.842 7.066 1.00 79.94 92 SER A N 1
ATOM 720 C CA . SER A 1 92 ? -17.987 -7.213 6.742 1.00 79.94 92 SER A CA 1
ATOM 721 C C . SER A 1 92 ? -16.504 -7.482 6.979 1.00 79.94 92 SER A C 1
ATOM 723 O O . SER A 1 92 ? -15.637 -6.940 6.294 1.00 79.94 92 SER A O 1
ATOM 725 N N . ARG A 1 93 ? -16.219 -8.439 7.873 1.00 77.44 93 ARG A N 1
ATOM 726 C CA . ARG A 1 93 ? -14.863 -8.966 8.110 1.00 77.44 93 ARG A CA 1
ATOM 727 C C . ARG A 1 93 ? -14.246 -9.583 6.848 1.00 77.44 93 ARG A C 1
ATOM 729 O O . ARG A 1 93 ? -13.039 -9.495 6.655 1.00 77.44 93 ARG A O 1
ATOM 736 N N . TYR A 1 94 ? -15.064 -10.149 5.956 1.00 80.19 94 TYR A N 1
ATOM 737 C CA . TYR A 1 94 ? -14.590 -10.705 4.683 1.00 80.19 94 TYR A CA 1
ATOM 738 C C . TYR A 1 94 ? -14.087 -9.626 3.724 1.00 80.19 94 TYR A C 1
ATOM 740 O O . TYR A 1 94 ? -13.103 -9.849 3.024 1.00 80.19 94 TYR A O 1
ATOM 748 N N . VAL A 1 95 ? -14.732 -8.454 3.705 1.00 82.50 95 VAL A N 1
ATOM 749 C CA . VAL A 1 95 ? -14.270 -7.326 2.884 1.00 82.50 95 VAL A CA 1
ATOM 750 C C . VAL A 1 95 ? -12.942 -6.804 3.419 1.00 82.50 95 VAL A C 1
ATOM 752 O O . VAL A 1 95 ? -12.028 -6.578 2.635 1.00 82.50 95 VAL A O 1
ATOM 755 N N . VAL A 1 96 ? -12.790 -6.710 4.743 1.00 81.31 96 VAL A N 1
ATOM 756 C CA . VAL A 1 96 ? -11.515 -6.332 5.372 1.00 81.31 96 VAL A CA 1
ATOM 757 C C . VAL A 1 96 ? -10.404 -7.328 5.026 1.00 81.31 96 VAL A C 1
ATOM 759 O O . VAL A 1 96 ? -9.321 -6.908 4.628 1.00 81.31 96 VAL A O 1
ATOM 762 N N . LEU A 1 97 ? -10.676 -8.637 5.088 1.00 81.06 97 LEU A N 1
ATOM 763 C CA . LEU A 1 97 ? -9.701 -9.672 4.729 1.00 81.06 97 LEU A CA 1
ATOM 764 C C . LEU A 1 97 ? -9.307 -9.614 3.242 1.00 81.06 97 LEU A C 1
ATOM 766 O O . LEU A 1 97 ? -8.129 -9.724 2.907 1.00 81.06 97 LEU A O 1
ATOM 770 N N . ALA A 1 98 ? -10.276 -9.397 2.348 1.00 84.38 98 ALA A N 1
ATOM 771 C CA . ALA A 1 98 ? -10.015 -9.222 0.920 1.00 84.38 98 ALA A CA 1
ATOM 772 C C . ALA A 1 98 ? -9.193 -7.952 0.646 1.00 84.38 98 ALA A C 1
ATOM 774 O O . ALA A 1 98 ? -8.238 -7.992 -0.127 1.00 84.38 98 ALA A O 1
ATOM 775 N N . CYS A 1 99 ? -9.510 -6.840 1.313 1.00 85.31 99 CYS A N 1
ATOM 776 C CA . CYS A 1 99 ? -8.739 -5.602 1.233 1.00 85.31 99 CYS A CA 1
ATOM 777 C C . CYS A 1 99 ? -7.314 -5.770 1.775 1.00 85.31 99 CYS A C 1
ATOM 779 O O . CYS A 1 99 ? -6.387 -5.234 1.176 1.00 85.31 99 CYS A O 1
ATOM 781 N N . ALA A 1 100 ? -7.118 -6.545 2.846 1.00 82.00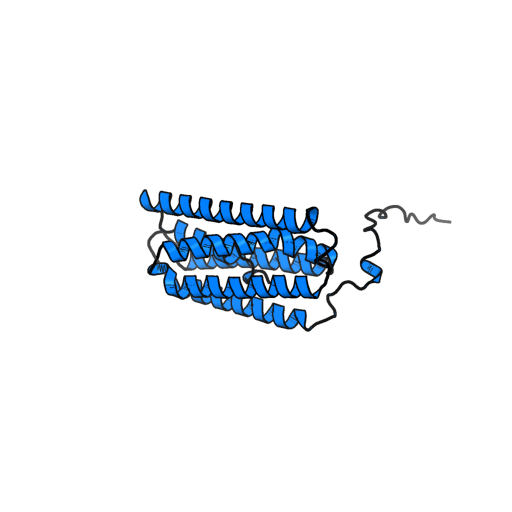 100 ALA A N 1
ATOM 782 C CA . ALA A 1 100 ? -5.792 -6.865 3.372 1.00 82.00 100 ALA A CA 1
ATOM 783 C C . ALA A 1 100 ? -4.976 -7.701 2.376 1.00 82.00 100 ALA A C 1
ATOM 785 O O . ALA A 1 100 ? -3.835 -7.360 2.075 1.00 82.00 100 ALA A O 1
ATOM 786 N N . PHE A 1 101 ? -5.580 -8.739 1.786 1.00 84.31 101 PHE A N 1
ATOM 787 C CA . PHE A 1 101 ? -4.949 -9.537 0.731 1.00 84.31 101 PHE A CA 1
ATOM 788 C C . PHE A 1 101 ? -4.544 -8.671 -0.473 1.00 84.31 101 PHE A C 1
ATOM 790 O O . PHE A 1 101 ? -3.403 -8.731 -0.932 1.00 84.31 101 PHE A O 1
ATOM 797 N N . MET A 1 102 ? -5.459 -7.829 -0.962 1.00 84.50 102 MET A N 1
ATOM 798 C CA . MET A 1 102 ? -5.207 -6.940 -2.099 1.00 84.50 102 MET A CA 1
ATOM 799 C C . MET A 1 102 ? -4.154 -5.873 -1.770 1.00 84.50 102 MET A C 1
ATOM 801 O O . MET A 1 102 ? -3.251 -5.643 -2.570 1.00 84.50 102 MET A O 1
ATOM 805 N N . GLY A 1 103 ? -4.217 -5.263 -0.583 1.00 82.31 103 GLY A N 1
ATOM 806 C CA . GLY A 1 103 ? -3.216 -4.309 -0.100 1.00 82.31 103 GLY A CA 1
ATOM 807 C C . GLY A 1 103 ? -1.827 -4.941 -0.003 1.00 82.31 103 GLY A C 1
ATOM 808 O O . GLY A 1 103 ? -0.857 -4.390 -0.525 1.00 82.31 103 GLY A O 1
ATOM 809 N N . ALA A 1 104 ? -1.734 -6.151 0.556 1.00 81.69 104 ALA A N 1
ATOM 810 C CA . ALA A 1 104 ? -0.493 -6.914 0.614 1.00 81.69 104 ALA A CA 1
ATOM 811 C C . ALA A 1 104 ? 0.032 -7.266 -0.787 1.00 81.69 104 ALA A C 1
ATOM 813 O O . ALA A 1 104 ? 1.227 -7.112 -1.037 1.00 81.69 104 ALA A O 1
ATOM 814 N N . MET A 1 105 ? -0.827 -7.67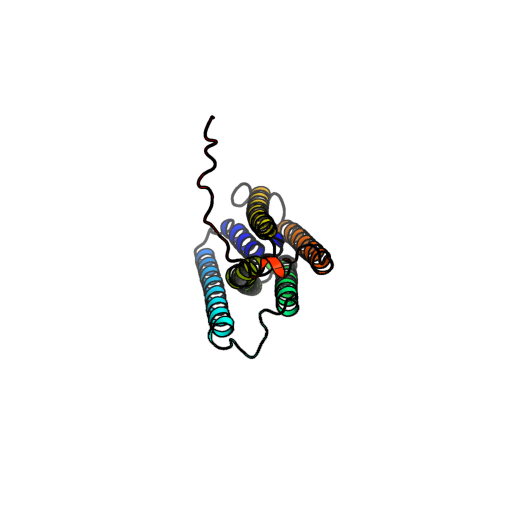5 -1.728 1.00 83.88 105 MET A N 1
ATOM 815 C CA . MET A 1 105 ? -0.414 -7.917 -3.115 1.00 83.88 105 MET A CA 1
ATOM 816 C C . MET A 1 105 ? 0.215 -6.671 -3.740 1.00 83.88 105 MET A C 1
ATOM 818 O O . MET A 1 105 ? 1.300 -6.748 -4.309 1.00 83.88 105 MET A O 1
ATOM 822 N N . ILE A 1 106 ? -0.433 -5.517 -3.605 1.00 84.50 106 ILE A N 1
ATOM 823 C CA . ILE A 1 106 ? 0.046 -4.262 -4.186 1.00 84.50 106 ILE A CA 1
ATOM 824 C C . ILE A 1 106 ? 1.357 -3.810 -3.530 1.00 84.50 106 ILE A C 1
ATOM 826 O O . ILE A 1 106 ? 2.284 -3.407 -4.230 1.00 84.50 106 ILE A O 1
ATOM 830 N N . GLY A 1 107 ? 1.462 -3.916 -2.201 1.00 78.25 107 GLY A N 1
ATOM 831 C CA . GLY A 1 107 ? 2.684 -3.581 -1.464 1.00 78.25 107 GLY A CA 1
ATOM 832 C C . GLY A 1 107 ? 3.868 -4.450 -1.892 1.00 78.25 107 GLY A C 1
ATOM 833 O O . GLY A 1 107 ? 4.975 -3.948 -2.087 1.00 78.25 107 GLY A O 1
ATOM 834 N N . ASN A 1 108 ? 3.624 -5.739 -2.140 1.00 80.81 108 ASN A N 1
ATOM 835 C CA . ASN A 1 108 ? 4.646 -6.656 -2.638 1.00 80.81 108 ASN A CA 1
ATOM 836 C C . ASN A 1 108 ? 4.968 -6.434 -4.126 1.00 80.81 108 ASN A C 1
ATOM 838 O O . ASN A 1 108 ? 6.136 -6.506 -4.500 1.00 80.81 108 ASN A O 1
ATOM 842 N N . ILE A 1 109 ? 3.987 -6.115 -4.982 1.00 79.69 109 ILE A N 1
ATOM 843 C CA . ILE A 1 109 ? 4.244 -5.725 -6.385 1.00 79.69 109 ILE A CA 1
ATOM 844 C C . ILE A 1 109 ? 5.147 -4.496 -6.409 1.00 79.69 109 ILE A C 1
ATOM 846 O O . ILE A 1 109 ? 6.083 -4.412 -7.202 1.00 79.69 109 ILE A O 1
ATOM 850 N N . GLN A 1 110 ? 4.917 -3.559 -5.499 1.00 77.31 110 GLN A N 1
ATOM 851 C CA . GLN A 1 110 ? 5.782 -2.408 -5.372 1.00 77.31 110 GLN A CA 1
ATOM 852 C C . GLN A 1 110 ? 7.208 -2.777 -4.949 1.00 77.31 110 GLN A C 1
ATOM 854 O O . GLN A 1 110 ? 8.157 -2.364 -5.617 1.00 77.31 110 GLN A O 1
ATOM 859 N N . ALA A 1 111 ? 7.350 -3.585 -3.895 1.00 75.12 111 ALA A N 1
ATOM 860 C CA . ALA A 1 111 ? 8.637 -4.061 -3.386 1.00 75.12 111 ALA A CA 1
ATOM 861 C C . ALA A 1 111 ? 9.466 -4.794 -4.456 1.00 75.12 111 ALA A C 1
ATOM 863 O O . ALA A 1 111 ? 10.641 -4.493 -4.654 1.00 75.12 111 ALA A O 1
ATOM 864 N N . PHE A 1 112 ? 8.849 -5.745 -5.160 1.00 73.38 112 PHE A N 1
ATOM 865 C CA . PHE A 1 112 ? 9.562 -6.679 -6.035 1.00 73.38 112 PHE A CA 1
ATOM 866 C C . PHE A 1 112 ? 9.575 -6.288 -7.512 1.00 73.38 112 PHE A C 1
ATOM 868 O O . PHE A 1 112 ? 10.405 -6.801 -8.259 1.00 73.38 112 PHE A O 1
ATOM 875 N N . ILE 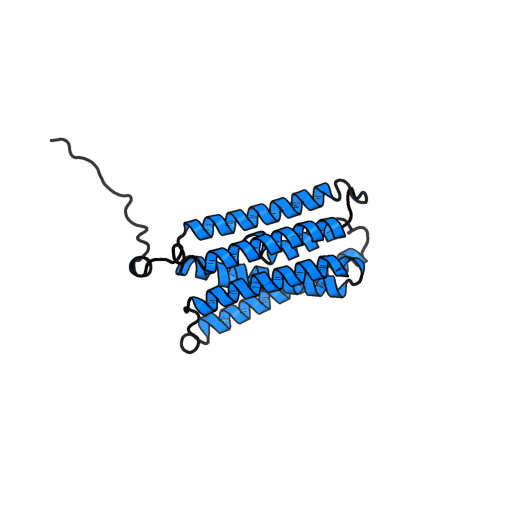A 1 113 ? 8.669 -5.413 -7.951 1.00 73.94 113 ILE A N 1
ATOM 876 C CA . ILE A 1 113 ? 8.556 -5.006 -9.356 1.00 73.94 113 ILE A CA 1
ATOM 877 C C . ILE A 1 113 ? 8.821 -3.508 -9.483 1.00 73.94 113 ILE A C 1
ATOM 879 O O . ILE A 1 113 ? 9.720 -3.114 -10.204 1.00 73.94 113 ILE A O 1
ATOM 883 N N . ILE A 1 114 ? 8.122 -2.637 -8.760 1.00 75.38 114 ILE A N 1
ATOM 884 C CA . ILE A 1 114 ? 8.272 -1.189 -8.992 1.00 75.38 114 ILE A CA 1
ATOM 885 C C . ILE A 1 114 ? 9.675 -0.688 -8.594 1.00 75.38 114 ILE A C 1
ATOM 887 O O . ILE A 1 114 ? 10.317 0.001 -9.387 1.00 75.38 114 ILE A O 1
ATOM 891 N N . TYR A 1 115 ? 10.191 -1.069 -7.421 1.00 74.75 115 TYR A N 1
ATOM 892 C CA . TYR A 1 115 ? 11.509 -0.621 -6.944 1.00 74.75 115 TYR A CA 1
ATOM 893 C C . TYR A 1 115 ? 12.682 -1.011 -7.860 1.00 74.75 115 TYR A C 1
ATOM 895 O O . TYR A 1 115 ? 13.434 -0.114 -8.256 1.00 74.75 115 TYR A O 1
ATOM 903 N N . PRO A 1 116 ? 12.854 -2.292 -8.251 1.00 70.19 116 PRO A N 1
ATOM 904 C CA . PRO A 1 116 ? 13.922 -2.677 -9.175 1.00 70.19 116 PRO A CA 1
ATOM 905 C C . PRO A 1 116 ? 13.863 -1.933 -10.513 1.00 70.19 116 PRO A C 1
ATOM 907 O O . PRO A 1 116 ? 14.900 -1.626 -11.095 1.00 70.19 116 PRO A O 1
ATOM 910 N N . PHE A 1 117 ? 12.663 -1.597 -10.989 1.00 69.38 117 PHE A N 1
ATOM 911 C CA . PHE A 1 117 ? 12.482 -0.885 -12.250 1.00 69.38 117 PHE A CA 1
ATOM 912 C C . PHE A 1 117 ? 12.748 0.622 -12.142 1.00 69.38 117 PHE A C 1
ATOM 914 O O . PHE A 1 117 ? 13.350 1.182 -13.055 1.00 69.38 117 PHE A O 1
ATOM 921 N N . PHE A 1 118 ? 12.390 1.282 -11.033 1.00 68.94 118 PHE A N 1
ATOM 922 C CA . PHE A 1 118 ? 12.846 2.657 -10.785 1.00 68.94 118 PHE A CA 1
ATOM 923 C C . PHE A 1 118 ? 14.374 2.733 -10.761 1.00 68.94 118 PHE A C 1
ATOM 925 O O . PHE A 1 118 ? 14.936 3.658 -11.337 1.00 68.94 118 PHE A O 1
ATOM 932 N N . ASN A 1 119 ? 15.041 1.735 -10.176 1.00 67.19 119 ASN A N 1
ATOM 933 C CA . ASN A 1 119 ? 16.502 1.653 -10.181 1.00 67.19 119 ASN A CA 1
ATOM 934 C C . ASN A 1 119 ? 17.101 1.455 -11.582 1.00 67.19 119 ASN A C 1
ATOM 936 O O . ASN A 1 119 ? 18.192 1.942 -11.868 1.00 67.19 119 ASN A O 1
ATOM 940 N N . ALA A 1 120 ? 16.382 0.765 -12.469 1.00 65.50 120 ALA A N 1
ATOM 941 C CA . ALA A 1 120 ? 16.820 0.550 -13.842 1.00 65.50 120 ALA A CA 1
ATOM 942 C C . ALA A 1 120 ? 16.606 1.788 -14.738 1.00 65.50 120 ALA A C 1
ATOM 944 O O . ALA A 1 120 ? 17.514 2.168 -15.472 1.00 65.50 120 ALA A O 1
ATOM 945 N N . PHE A 1 121 ? 15.435 2.435 -14.673 1.00 64.00 121 PHE A N 1
ATOM 946 C CA . PHE A 1 121 ? 14.991 3.408 -15.688 1.00 64.00 121 PHE A CA 1
ATOM 947 C C . PHE A 1 121 ? 14.936 4.872 -15.229 1.00 64.00 121 PHE A C 1
ATOM 949 O O . PHE A 1 121 ? 14.806 5.771 -16.064 1.00 64.00 121 PHE A O 1
ATOM 956 N N . TYR A 1 122 ? 15.021 5.135 -13.926 1.00 65.69 122 TYR A N 1
ATOM 957 C CA . TYR A 1 122 ? 14.908 6.478 -13.357 1.00 65.69 122 TYR A CA 1
ATOM 958 C C . TYR A 1 122 ? 16.149 6.831 -12.535 1.00 65.69 122 TYR A C 1
ATOM 960 O O . TYR A 1 122 ? 16.907 5.966 -12.097 1.00 65.69 122 TYR A O 1
ATOM 968 N N . ARG A 1 123 ? 16.375 8.133 -12.336 1.00 65.88 123 ARG A N 1
ATOM 969 C CA . ARG A 1 123 ? 17.495 8.635 -11.528 1.00 65.88 123 ARG A CA 1
ATOM 970 C C . ARG A 1 123 ? 17.338 8.212 -10.060 1.00 65.88 123 ARG A C 1
ATOM 972 O O . ARG A 1 123 ? 16.227 8.210 -9.528 1.00 65.88 123 ARG A O 1
ATOM 979 N N . LEU A 1 124 ? 18.459 7.922 -9.392 1.00 65.75 124 LEU A N 1
ATOM 980 C CA . LEU A 1 124 ? 18.530 7.502 -7.978 1.00 65.75 124 LEU A CA 1
ATOM 981 C C . LEU A 1 124 ? 17.766 8.434 -7.020 1.00 65.75 124 LEU A C 1
ATOM 983 O O . LEU A 1 124 ? 17.164 7.972 -6.051 1.00 65.75 124 LEU A O 1
ATOM 987 N N . GLU A 1 125 ? 17.727 9.734 -7.318 1.00 67.12 125 GLU A N 1
ATOM 988 C CA . GLU A 1 125 ? 16.983 10.735 -6.542 1.00 67.12 125 GLU A CA 1
ATOM 989 C C . GLU A 1 125 ? 15.490 10.394 -6.419 1.00 67.12 125 GLU A C 1
ATOM 991 O O . GLU A 1 125 ? 14.887 10.567 -5.360 1.00 67.12 125 GLU A O 1
ATOM 996 N N . LEU A 1 126 ? 14.887 9.828 -7.469 1.00 67.94 126 LEU A N 1
ATOM 997 C CA . LEU A 1 126 ? 13.467 9.485 -7.479 1.00 67.94 126 LEU A CA 1
ATOM 998 C C . LEU A 1 126 ? 13.148 8.299 -6.557 1.00 67.94 126 LEU A C 1
ATOM 1000 O O . LEU A 1 126 ? 12.080 8.261 -5.945 1.00 67.94 126 LEU A O 1
ATOM 1004 N N . ILE A 1 127 ? 14.097 7.372 -6.394 1.00 69.25 127 ILE A N 1
ATOM 1005 C CA . ILE A 1 127 ? 14.000 6.252 -5.446 1.00 69.25 127 ILE A CA 1
ATOM 1006 C C . ILE A 1 127 ? 14.045 6.778 -4.012 1.00 69.25 127 ILE A C 1
ATOM 1008 O O . ILE A 1 127 ? 13.237 6.363 -3.179 1.00 69.25 127 ILE A O 1
ATOM 1012 N N . ALA A 1 128 ? 14.936 7.733 -3.726 1.00 70.00 128 ALA A N 1
ATOM 1013 C CA . ALA A 1 128 ? 15.018 8.365 -2.412 1.00 70.00 128 ALA A CA 1
ATOM 1014 C C . ALA A 1 128 ? 13.699 9.067 -2.040 1.00 70.00 128 ALA A C 1
ATOM 1016 O O . ALA A 1 128 ? 13.191 8.879 -0.931 1.00 70.00 128 ALA A O 1
ATOM 1017 N N . TYR A 1 129 ? 13.081 9.794 -2.978 1.00 74.06 129 TYR A N 1
ATOM 1018 C CA . TYR A 1 129 ? 11.764 10.404 -2.763 1.00 74.06 129 TYR A CA 1
ATOM 1019 C C . TYR A 1 129 ? 10.640 9.374 -2.582 1.00 74.06 129 TYR A C 1
ATOM 1021 O O . TYR A 1 129 ? 9.696 9.620 -1.825 1.00 74.06 129 TYR A O 1
ATOM 1029 N N . MET A 1 130 ? 10.727 8.215 -3.239 1.00 73.25 130 MET A N 1
ATOM 1030 C CA . MET A 1 130 ? 9.757 7.131 -3.075 1.00 73.25 130 MET A CA 1
ATOM 1031 C C . MET A 1 130 ? 9.848 6.490 -1.683 1.00 73.25 130 MET A C 1
ATOM 1033 O O . MET A 1 130 ? 8.827 6.417 -0.994 1.00 73.25 130 MET A O 1
ATOM 1037 N N . ASN A 1 131 ? 11.060 6.153 -1.231 1.00 75.06 131 ASN A N 1
ATOM 1038 C CA . ASN A 1 131 ? 11.335 5.627 0.114 1.00 75.06 131 ASN A CA 1
ATOM 1039 C C . ASN A 1 131 ? 10.908 6.611 1.214 1.00 75.06 131 ASN A C 1
ATOM 1041 O O . ASN A 1 131 ? 10.270 6.238 2.204 1.00 75.06 131 ASN A O 1
ATOM 1045 N N . PHE A 1 132 ? 11.228 7.896 1.034 1.00 76.81 132 PHE A N 1
ATOM 1046 C CA . PHE A 1 132 ? 10.793 8.949 1.948 1.00 76.81 132 PHE A CA 1
ATOM 1047 C C . PHE A 1 132 ? 9.263 9.041 2.001 1.00 76.81 132 PHE A C 1
ATOM 1049 O O . PHE A 1 132 ? 8.677 9.139 3.079 1.00 76.81 132 PHE A O 1
ATOM 1056 N N . GLY A 1 133 ? 8.602 8.937 0.846 1.00 76.38 133 GLY A N 1
ATOM 1057 C CA . GLY A 1 133 ? 7.148 8.896 0.758 1.00 76.38 133 GLY A CA 1
ATOM 1058 C C . GLY A 1 133 ? 6.530 7.722 1.523 1.00 76.38 133 GLY A C 1
ATOM 1059 O O . GLY A 1 133 ? 5.528 7.918 2.210 1.00 76.38 133 GLY A O 1
ATOM 1060 N N . GLU A 1 134 ? 7.086 6.515 1.414 1.00 75.12 134 GLU A N 1
ATOM 1061 C CA . GLU A 1 134 ? 6.619 5.345 2.177 1.00 75.12 134 GLU A CA 1
ATOM 1062 C C . GLU A 1 134 ? 6.773 5.548 3.682 1.00 75.12 134 GLU A C 1
ATOM 1064 O O . GLU A 1 134 ? 5.825 5.335 4.438 1.00 75.12 134 GLU A O 1
ATOM 1069 N N . THR A 1 135 ? 7.930 6.056 4.106 1.00 77.62 135 THR A N 1
ATOM 1070 C CA . THR A 1 135 ? 8.196 6.356 5.518 1.00 77.62 135 THR A CA 1
ATOM 1071 C C . THR A 1 135 ? 7.182 7.363 6.061 1.00 77.62 135 THR A C 1
ATOM 1073 O O . THR A 1 135 ? 6.551 7.120 7.089 1.00 77.62 135 THR A O 1
ATOM 1076 N N . LEU A 1 136 ? 6.946 8.462 5.335 1.00 79.12 136 LEU A N 1
ATOM 1077 C CA . LEU A 1 136 ? 5.930 9.454 5.696 1.00 79.12 136 LEU A CA 1
ATOM 1078 C C . LEU A 1 136 ? 4.523 8.859 5.771 1.00 79.12 136 LEU A C 1
ATOM 1080 O O . LEU A 1 136 ? 3.719 9.278 6.601 1.00 79.12 136 LEU A O 1
ATOM 1084 N N . THR A 1 137 ? 4.218 7.895 4.910 1.00 78.62 137 THR A N 1
ATOM 1085 C CA . THR A 1 137 ? 2.906 7.246 4.864 1.00 78.62 137 THR A CA 1
ATOM 1086 C C . THR A 1 137 ? 2.677 6.373 6.089 1.00 78.62 137 THR A C 1
ATOM 1088 O O . THR A 1 137 ? 1.630 6.485 6.731 1.00 78.62 137 THR A O 1
ATOM 1091 N N . SER A 1 138 ? 3.669 5.562 6.461 1.00 76.25 138 SER A N 1
ATOM 1092 C CA . SER A 1 138 ? 3.603 4.740 7.672 1.00 76.25 138 SER A CA 1
ATOM 1093 C C . SER A 1 138 ? 3.541 5.618 8.930 1.00 76.25 138 SER A C 1
ATOM 1095 O O . SER A 1 138 ? 2.678 5.420 9.787 1.00 76.25 138 SER A O 1
ATOM 1097 N N . MET A 1 139 ? 4.349 6.689 8.985 1.00 80.50 139 MET A N 1
ATOM 1098 C CA . MET A 1 139 ? 4.287 7.686 10.063 1.00 80.50 139 MET A CA 1
ATOM 1099 C C . MET A 1 139 ? 2.913 8.354 10.160 1.00 80.50 139 MET A C 1
ATOM 1101 O O . MET A 1 139 ? 2.361 8.460 11.250 1.00 80.50 139 MET A O 1
ATOM 1105 N N . THR A 1 140 ? 2.341 8.791 9.036 1.00 82.69 140 THR A N 1
ATOM 1106 C CA . THR A 1 140 ? 1.027 9.452 9.017 1.00 82.69 140 THR A CA 1
ATOM 1107 C C . THR A 1 140 ? -0.072 8.498 9.458 1.00 82.69 140 THR A C 1
ATOM 1109 O O . THR A 1 140 ? -0.922 8.891 10.251 1.00 82.69 140 THR A O 1
ATOM 1112 N N . SER A 1 141 ? -0.030 7.243 9.004 1.00 79.94 141 SER A N 1
ATOM 1113 C CA . SER A 1 141 ? -0.977 6.208 9.429 1.00 79.94 141 SER A CA 1
ATOM 1114 C C . SER A 1 141 ? -0.892 6.007 10.942 1.00 79.94 141 SER A C 1
ATOM 1116 O O . SER A 1 141 ? -1.914 6.109 11.616 1.00 79.94 141 SER A O 1
ATOM 1118 N N . GLY A 1 142 ? 0.329 5.861 11.478 1.00 78.19 142 GLY A N 1
ATOM 1119 C CA . GLY A 1 142 ? 0.583 5.708 12.915 1.00 78.19 142 GLY A CA 1
ATOM 1120 C C . GLY A 1 142 ? 0.100 6.893 13.746 1.00 78.19 142 GLY A C 1
ATOM 1121 O O . GLY A 1 142 ? -0.580 6.715 14.756 1.00 78.19 142 GLY A O 1
ATOM 1122 N N . VAL A 1 143 ? 0.398 8.117 13.304 1.00 83.88 143 VAL A N 1
ATOM 1123 C CA . VAL A 1 143 ? -0.059 9.345 13.969 1.00 83.88 143 VAL A CA 1
ATOM 1124 C C . VAL A 1 143 ? -1.580 9.453 13.927 1.00 83.88 143 VAL A C 1
ATOM 1126 O O . VAL A 1 143 ? -2.184 9.776 14.945 1.00 83.88 143 VAL A O 1
ATOM 1129 N N . LEU A 1 144 ? -2.213 9.155 12.790 1.00 83.25 144 LEU A N 1
ATOM 1130 C CA . LEU A 1 144 ? -3.671 9.152 12.672 1.00 83.25 144 LEU A CA 1
ATOM 1131 C C . LEU A 1 144 ? -4.303 8.086 13.568 1.00 83.25 144 LEU A C 1
ATOM 1133 O O . LEU A 1 144 ? -5.309 8.368 14.214 1.00 83.25 144 LEU A O 1
ATOM 1137 N N . ALA A 1 145 ? -3.706 6.898 13.665 1.00 78.69 145 ALA A N 1
ATOM 1138 C CA . ALA A 1 145 ? -4.218 5.829 14.509 1.00 78.69 145 ALA A CA 1
ATOM 1139 C C . ALA A 1 145 ? -4.147 6.203 15.996 1.00 78.69 145 ALA A C 1
ATOM 1141 O O . ALA A 1 145 ? -5.133 6.008 16.712 1.00 78.69 145 ALA A O 1
ATOM 1142 N N . LEU A 1 146 ? -3.033 6.801 16.436 1.00 80.81 146 LEU A N 1
ATOM 1143 C CA . LEU A 1 146 ? -2.867 7.342 17.790 1.00 80.81 146 LEU A CA 1
ATOM 1144 C C . LEU A 1 146 ? -3.802 8.526 18.060 1.00 80.81 146 LEU A C 1
ATOM 1146 O O . LEU A 1 146 ? -4.366 8.634 19.144 1.00 80.81 146 LEU A O 1
ATOM 1150 N N . ALA A 1 147 ? -3.989 9.415 17.082 1.00 83.00 147 ALA A N 1
ATOM 1151 C CA . ALA A 1 147 ? -4.902 10.546 17.205 1.00 83.00 147 ALA A CA 1
ATOM 1152 C C . ALA A 1 147 ? -6.359 10.084 17.309 1.00 83.00 147 ALA A C 1
ATOM 1154 O O . ALA A 1 147 ? -7.136 10.687 18.049 1.00 83.00 147 ALA A O 1
ATOM 1155 N N . GLN A 1 148 ? -6.722 9.017 16.596 1.00 81.19 148 GLN A N 1
ATOM 1156 C CA . GLN A 1 148 ? -8.046 8.414 16.654 1.00 81.19 148 GLN A CA 1
ATOM 1157 C C . GLN A 1 148 ? -8.285 7.732 17.992 1.00 81.19 148 GLN A C 1
ATOM 1159 O O . GLN A 1 148 ? -9.334 7.948 18.577 1.00 81.19 148 GLN A O 1
ATOM 1164 N N . SER A 1 149 ? -7.340 6.927 18.479 1.00 76.62 149 SER A N 1
ATOM 1165 C CA . SER A 1 149 ? -7.479 6.216 19.750 1.00 76.62 149 SER A CA 1
ATOM 1166 C C . SER A 1 149 ? -6.208 6.362 20.589 1.00 76.62 149 SER A C 1
ATOM 1168 O O . SER A 1 149 ? -5.322 5.507 20.537 1.00 76.62 149 SER A O 1
ATOM 1170 N N . PRO A 1 150 ? -6.088 7.456 21.366 1.00 65.00 150 PRO A N 1
ATOM 1171 C CA . PRO A 1 150 ? -4.928 7.688 22.228 1.00 65.00 150 PRO A CA 1
ATOM 1172 C C . PRO A 1 150 ? -4.913 6.752 23.444 1.00 65.00 150 PRO A C 1
ATOM 1174 O O . PRO A 1 150 ? -3.917 6.656 24.159 1.00 65.00 150 PRO A O 1
ATOM 1177 N N . THR A 1 151 ? -6.031 6.085 23.729 1.00 68.00 151 THR A N 1
ATOM 1178 C CA . THR A 1 151 ? -6.184 5.100 24.799 1.00 68.00 151 THR A CA 1
ATOM 1179 C C . THR A 1 151 ? -7.165 4.035 24.324 1.00 68.00 151 THR A C 1
ATOM 1181 O O . THR A 1 151 ? -8.182 4.376 23.720 1.00 68.00 151 THR A O 1
ATOM 1184 N N . VAL A 1 152 ? -6.865 2.761 24.597 1.00 63.28 152 VAL A N 1
ATOM 1185 C CA . VAL A 1 152 ? -7.701 1.614 24.200 1.00 63.28 152 VAL A CA 1
ATOM 1186 C C . VAL A 1 152 ? -9.154 1.849 24.627 1.00 63.28 152 VAL A C 1
ATOM 1188 O O . VAL A 1 152 ? -9.417 2.214 25.774 1.00 63.28 152 VAL A O 1
ATOM 1191 N N . GLY A 1 153 ? -10.086 1.690 23.687 1.00 61.94 153 GLY A N 1
ATOM 1192 C CA . GLY A 1 153 ? -11.524 1.850 23.922 1.00 61.94 153 GLY A CA 1
ATOM 1193 C C . GLY A 1 153 ? -12.056 3.291 23.907 1.00 61.94 153 GLY A C 1
ATOM 1194 O O . GLY A 1 153 ? -13.267 3.476 24.020 1.00 61.94 153 GLY A O 1
ATOM 1195 N N . VAL A 1 154 ? -11.204 4.312 23.739 1.00 70.00 154 VAL A N 1
ATOM 1196 C CA . VAL A 1 154 ? -11.630 5.715 23.581 1.00 70.00 154 VAL A CA 1
ATOM 1197 C C . VAL A 1 154 ? -11.268 6.204 22.182 1.00 70.00 154 VAL A C 1
ATOM 1199 O O . VAL A 1 154 ? -10.090 6.251 21.826 1.00 70.00 154 VAL A O 1
ATOM 1202 N N . GLU A 1 155 ? -12.280 6.581 21.396 1.00 78.69 155 GLU A N 1
ATOM 1203 C CA . GLU A 1 155 ? -12.114 7.127 20.045 1.00 78.69 155 GLU A CA 1
ATOM 1204 C C . GLU A 1 155 ? -12.398 8.640 20.014 1.00 78.69 155 GLU A C 1
ATOM 1206 O O . GLU A 1 155 ? -13.497 9.084 20.344 1.00 78.69 155 GLU A O 1
ATOM 1211 N N . ASN A 1 156 ? -11.419 9.440 19.584 1.00 83.69 156 ASN A N 1
ATOM 1212 C CA . ASN A 1 156 ? -11.559 10.881 19.342 1.00 83.69 156 ASN A CA 1
ATOM 1213 C C . ASN A 1 156 ? -12.328 11.185 18.047 1.00 83.69 156 ASN A C 1
ATOM 1215 O O . ASN A 1 156 ? -12.956 12.236 17.925 1.00 83.69 156 ASN A O 1
ATOM 1219 N N . PHE A 1 157 ? -12.252 10.290 17.062 1.00 86.06 157 PHE A N 1
ATOM 1220 C CA . PHE A 1 157 ? -13.009 10.361 15.816 1.00 86.06 157 PHE A CA 1
ATOM 1221 C C . PHE A 1 157 ? -13.264 8.955 15.270 1.00 86.06 157 PHE A C 1
ATOM 1223 O O . PHE A 1 157 ? -12.597 8.000 15.654 1.00 86.06 157 PHE A O 1
ATOM 1230 N N . SER A 1 158 ? -14.240 8.830 14.370 1.00 84.94 158 SER A N 1
ATOM 1231 C CA . SER A 1 158 ? -14.656 7.531 13.842 1.00 84.94 158 SER A CA 1
ATOM 1232 C C . SER A 1 158 ? -13.634 6.916 12.883 1.00 84.94 158 SER A C 1
ATOM 1234 O O . SER A 1 158 ? -12.943 7.615 12.138 1.00 84.94 158 SER A O 1
ATOM 1236 N N . VAL A 1 159 ? -13.642 5.584 12.801 1.00 81.44 159 VAL A N 1
ATOM 1237 C CA . VAL A 1 159 ? -12.866 4.812 11.813 1.00 81.44 159 VAL A CA 1
ATOM 1238 C C . VAL A 1 159 ? -13.160 5.242 10.362 1.00 81.44 159 VAL A C 1
ATOM 1240 O O . VAL A 1 159 ? -12.289 5.219 9.496 1.00 81.44 159 VAL A O 1
ATOM 1243 N N . GLN A 1 160 ? -14.381 5.705 10.071 1.00 83.69 160 GLN A N 1
ATOM 1244 C CA . GLN A 1 160 ? -14.713 6.247 8.748 1.00 83.69 160 GLN A CA 1
ATOM 1245 C C . GLN A 1 160 ? -13.912 7.512 8.423 1.00 83.69 160 GLN A C 1
ATOM 1247 O O . GLN A 1 160 ? -13.437 7.660 7.298 1.00 83.69 160 GLN A O 1
ATOM 1252 N N . THR A 1 161 ? -13.724 8.409 9.395 1.00 85.75 161 THR A N 1
ATOM 1253 C CA . THR A 1 161 ? -12.899 9.612 9.221 1.00 85.75 161 THR A CA 1
ATOM 1254 C C . THR A 1 161 ? -11.436 9.238 8.983 1.00 85.75 161 THR A C 1
ATOM 1256 O O . THR A 1 161 ? -10.799 9.829 8.113 1.00 85.75 161 THR A O 1
ATOM 1259 N N . TYR A 1 162 ? -10.931 8.209 9.671 1.00 85.25 162 TYR A N 1
ATOM 1260 C CA . TYR A 1 162 ? -9.590 7.662 9.444 1.00 85.25 162 TYR A CA 1
ATOM 1261 C C . TYR A 1 162 ? -9.391 7.225 7.982 1.00 85.25 162 TYR A C 1
ATOM 1263 O O . TYR A 1 162 ? -8.523 7.758 7.284 1.00 85.25 162 TYR A O 1
ATOM 1271 N N . PHE A 1 163 ? -10.253 6.340 7.468 1.00 85.06 163 PHE A N 1
ATOM 1272 C CA . PHE A 1 163 ? -10.153 5.875 6.079 1.00 85.06 163 PHE A CA 1
ATOM 1273 C C . PHE A 1 163 ? -10.476 6.959 5.045 1.00 85.06 163 PHE A C 1
ATOM 1275 O O . PHE A 1 163 ? -9.934 6.921 3.944 1.00 85.06 163 PHE A O 1
ATOM 1282 N N . THR A 1 164 ? -11.291 7.962 5.385 1.00 86.56 164 THR A N 1
ATOM 1283 C CA . THR A 1 164 ? -11.543 9.116 4.503 1.00 86.56 164 THR A CA 1
ATOM 1284 C C . THR A 1 164 ? -10.266 9.923 4.268 1.00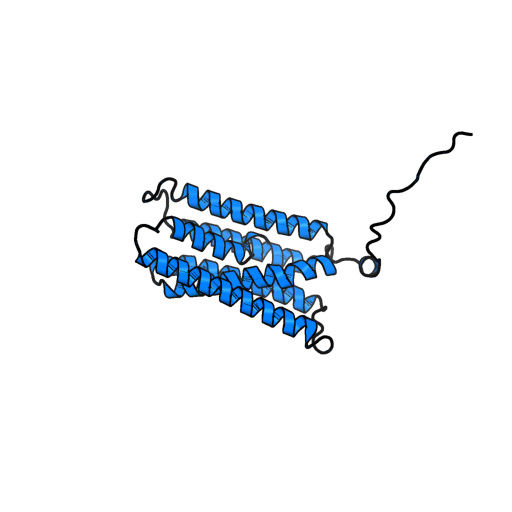 86.56 164 THR A C 1
ATOM 1286 O O . THR A 1 164 ? -9.969 10.297 3.131 1.00 86.56 164 THR A O 1
ATOM 1289 N N . ILE A 1 165 ? -9.489 10.173 5.327 1.00 86.69 165 ILE A N 1
ATOM 1290 C CA . ILE A 1 165 ? -8.212 10.892 5.228 1.00 86.69 165 ILE A CA 1
ATOM 1291 C C . ILE A 1 165 ? -7.227 10.086 4.376 1.00 86.69 165 ILE A C 1
ATOM 1293 O O . ILE A 1 165 ? -6.630 10.634 3.449 1.00 86.69 165 ILE A O 1
ATOM 1297 N N . LEU A 1 166 ? -7.102 8.780 4.637 1.00 85.31 166 LEU A N 1
ATOM 1298 C CA . LEU A 1 166 ? -6.220 7.906 3.861 1.00 85.31 166 LEU A CA 1
ATOM 1299 C C . LEU A 1 166 ? -6.627 7.837 2.387 1.00 85.31 166 LEU A C 1
ATOM 1301 O O . LEU A 1 166 ? -5.771 7.985 1.519 1.00 85.31 166 LEU A O 1
ATOM 1305 N N . PHE A 1 167 ? -7.922 7.707 2.093 1.00 86.81 167 PHE A N 1
ATOM 1306 C CA . PHE A 1 167 ? -8.434 7.729 0.725 1.00 86.81 167 PHE A CA 1
ATOM 1307 C C . PHE A 1 167 ? -8.062 9.028 -0.003 1.00 86.81 167 PHE A C 1
ATOM 1309 O O . PHE A 1 167 ? -7.547 8.980 -1.120 1.00 86.81 167 PHE A O 1
ATOM 1316 N N . GLY A 1 168 ? -8.235 10.185 0.646 1.00 85.75 168 GLY A N 1
ATOM 1317 C CA . GLY A 1 168 ? -7.832 11.476 0.087 1.00 85.75 168 GLY A CA 1
ATOM 1318 C C . GLY A 1 168 ? -6.338 11.535 -0.248 1.00 85.75 168 GLY A C 1
ATOM 1319 O O . GLY A 1 168 ? -5.962 11.952 -1.346 1.00 85.75 168 GLY A O 1
ATOM 1320 N N . LEU A 1 169 ? -5.483 11.053 0.657 1.00 86.31 169 LEU A N 1
ATOM 1321 C CA . LEU A 1 169 ? -4.030 11.017 0.458 1.00 86.31 169 LEU A CA 1
ATOM 1322 C C . LEU A 1 169 ? -3.620 10.043 -0.660 1.00 86.31 169 LEU A C 1
ATOM 1324 O O . LEU A 1 169 ? -2.737 10.361 -1.464 1.00 86.31 169 LEU A O 1
ATOM 1328 N N . THR A 1 170 ? -4.288 8.894 -0.779 1.00 84.31 170 THR A N 1
ATOM 1329 C CA . THR A 1 170 ? -4.078 7.937 -1.876 1.00 84.31 170 THR A CA 1
ATOM 1330 C C . THR A 1 170 ? -4.511 8.527 -3.224 1.00 84.31 170 THR A C 1
ATOM 1332 O O . THR A 1 170 ? -3.762 8.432 -4.199 1.00 84.31 170 THR A O 1
ATOM 1335 N N . CYS A 1 171 ? -5.643 9.238 -3.289 1.00 85.69 171 CYS A N 1
ATOM 1336 C CA . CYS A 1 171 ? -6.072 9.962 -4.492 1.00 85.69 171 CYS A CA 1
ATOM 1337 C C . CYS A 1 171 ? -5.090 11.074 -4.894 1.00 85.69 171 CYS A C 1
ATOM 1339 O O . CYS A 1 171 ? -4.784 11.237 -6.080 1.00 85.69 171 CYS A O 1
ATOM 1341 N N . MET A 1 172 ? -4.552 11.819 -3.923 1.00 85.62 172 MET A N 1
ATOM 1342 C CA . MET A 1 172 ? -3.503 12.811 -4.179 1.00 85.62 172 MET A CA 1
ATOM 1343 C C . MET A 1 172 ? -2.234 12.154 -4.733 1.00 85.62 172 MET A C 1
ATOM 1345 O O . MET A 1 172 ? -1.641 12.668 -5.681 1.00 85.62 172 MET A O 1
ATOM 1349 N N . ALA A 1 173 ? -1.836 10.996 -4.198 1.00 80.81 173 ALA A N 1
ATOM 1350 C CA . ALA A 1 173 ? -0.688 10.246 -4.701 1.00 80.81 173 ALA A CA 1
ATOM 1351 C C . ALA A 1 173 ? -0.898 9.743 -6.139 1.00 80.81 173 ALA A C 1
ATOM 1353 O O . ALA A 1 173 ? 0.027 9.847 -6.947 1.00 80.81 173 ALA A O 1
ATOM 1354 N N . ALA A 1 174 ? -2.099 9.259 -6.470 1.00 82.06 174 ALA A N 1
ATOM 1355 C CA . ALA A 1 174 ? -2.463 8.864 -7.830 1.00 82.06 174 ALA A CA 1
ATOM 1356 C C . ALA A 1 174 ? -2.442 10.055 -8.805 1.00 82.06 174 ALA A C 1
ATOM 1358 O O . ALA A 1 174 ? -1.924 9.947 -9.915 1.00 82.06 174 ALA A O 1
ATOM 1359 N N . SER A 1 175 ? -2.928 11.217 -8.364 1.00 84.00 175 SER A N 1
ATOM 1360 C CA . SER A 1 175 ? -2.920 12.451 -9.161 1.00 84.00 175 SER A CA 1
ATOM 1361 C C . SER A 1 175 ? -1.496 12.960 -9.414 1.00 84.00 175 SER A C 1
ATOM 1363 O O . SER A 1 175 ? -1.162 13.350 -10.532 1.00 84.00 175 SER A O 1
ATOM 1365 N N . ALA A 1 176 ? -0.628 12.900 -8.399 1.00 81.19 176 ALA A N 1
ATOM 1366 C CA . ALA A 1 176 ? 0.785 13.246 -8.536 1.00 81.19 176 ALA A CA 1
ATOM 1367 C C . ALA A 1 176 ? 1.505 12.318 -9.529 1.00 81.19 176 ALA A C 1
ATOM 1369 O O . ALA A 1 176 ? 2.303 12.784 -10.338 1.00 81.19 176 ALA A O 1
ATOM 1370 N N . TRP A 1 177 ? 1.192 11.018 -9.512 1.00 80.31 177 TRP A N 1
ATOM 1371 C CA . TRP A 1 177 ? 1.721 10.069 -10.490 1.00 80.31 177 TRP A CA 1
ATOM 1372 C C . TRP A 1 177 ? 1.256 10.373 -11.916 1.00 80.31 177 TRP A C 1
ATOM 1374 O O . TRP A 1 177 ? 2.082 10.428 -12.822 1.00 80.31 177 TRP A O 1
ATOM 1384 N N . ALA A 1 178 ? -0.036 10.643 -12.118 1.00 79.19 178 ALA A N 1
ATOM 1385 C CA . ALA A 1 178 ? -0.558 11.011 -13.434 1.00 79.19 178 ALA A CA 1
ATOM 1386 C C . ALA A 1 178 ? 0.151 12.254 -14.008 1.00 79.19 178 ALA A C 1
ATOM 1388 O O . ALA A 1 178 ? 0.447 12.303 -15.200 1.00 79.19 178 ALA A O 1
ATOM 1389 N N . SER A 1 179 ? 0.496 13.223 -13.151 1.00 78.69 179 SER A N 1
ATOM 1390 C CA . SER A 1 179 ? 1.293 14.389 -13.549 1.00 78.69 179 SER A CA 1
ATOM 1391 C C . SER A 1 179 ? 2.742 14.040 -13.909 1.00 78.69 179 SER A C 1
ATOM 1393 O O . SER A 1 179 ? 3.308 14.687 -14.787 1.00 78.69 179 SER A O 1
ATOM 1395 N N . LEU A 1 180 ? 3.355 13.060 -13.238 1.00 71.94 180 LEU A N 1
ATOM 1396 C CA . LEU A 1 180 ? 4.734 12.630 -13.500 1.00 71.94 180 LEU A CA 1
ATOM 1397 C C . LEU A 1 180 ? 4.854 11.817 -14.791 1.00 71.94 180 LEU A C 1
ATOM 1399 O O . LEU A 1 180 ? 5.809 12.013 -15.531 1.00 71.94 180 LEU A O 1
ATOM 1403 N N . VAL A 1 181 ? 3.877 10.960 -15.102 1.00 68.50 181 VAL A N 1
ATOM 1404 C CA . VAL A 1 181 ? 3.851 10.180 -16.358 1.00 68.50 181 VAL A CA 1
ATOM 1405 C C . VAL A 1 181 ? 3.849 11.091 -17.592 1.00 68.50 181 VAL A C 1
ATOM 1407 O O . VAL A 1 181 ? 4.416 10.751 -18.627 1.00 68.50 181 VAL A O 1
ATOM 1410 N N . TRP A 1 182 ? 3.260 12.284 -17.488 1.00 63.16 182 TRP A N 1
ATOM 1411 C CA . TRP A 1 182 ? 3.294 13.288 -18.557 1.00 63.16 182 TRP A CA 1
ATOM 1412 C C . TRP A 1 182 ? 4.600 14.090 -18.637 1.00 63.16 182 TRP A C 1
ATOM 1414 O O . TRP A 1 182 ? 4.818 14.787 -19.628 1.00 63.16 182 TRP A O 1
ATOM 1424 N N . GLN A 1 183 ? 5.486 13.995 -17.643 1.00 64.44 183 GLN A N 1
ATOM 1425 C CA . GLN A 1 183 ? 6.765 14.702 -17.621 1.00 64.44 183 GLN A CA 1
ATOM 1426 C C . GLN A 1 183 ? 7.902 13.768 -18.054 1.00 64.44 183 GLN A C 1
ATOM 1428 O O . GLN A 1 183 ? 8.315 12.866 -17.333 1.00 64.44 183 GLN A O 1
ATOM 1433 N N . THR A 1 184 ? 8.465 14.010 -19.239 1.00 57.75 184 THR A N 1
ATOM 1434 C CA . THR A 1 184 ? 9.546 13.185 -19.808 1.00 57.75 184 THR A CA 1
ATOM 1435 C C . THR A 1 184 ? 10.909 13.377 -19.130 1.00 57.75 184 THR A C 1
ATOM 1437 O O . THR A 1 184 ? 11.796 12.559 -19.342 1.00 57.75 184 THR A O 1
ATOM 1440 N N . GLY A 1 185 ? 11.086 14.425 -18.316 1.00 51.66 185 GLY A N 1
ATOM 1441 C CA . GLY A 1 185 ? 12.387 14.859 -17.780 1.00 51.66 185 GLY A CA 1
ATOM 1442 C C . GLY A 1 185 ? 12.979 14.037 -16.628 1.00 51.66 185 GLY A C 1
ATOM 1443 O O . GLY A 1 185 ? 14.093 14.323 -16.211 1.00 51.66 185 GLY A O 1
ATOM 1444 N N . PHE A 1 186 ? 12.266 13.036 -16.101 1.00 54.06 186 PHE A N 1
ATOM 1445 C CA . PHE A 1 186 ? 12.768 12.167 -15.019 1.00 54.06 186 PHE A CA 1
ATOM 1446 C C . PHE A 1 186 ? 13.297 10.812 -15.504 1.00 54.06 186 PHE A C 1
ATOM 1448 O O . PHE A 1 186 ? 13.791 10.018 -14.700 1.00 54.06 186 PHE A O 1
ATOM 1455 N N . ARG A 1 187 ? 13.172 10.531 -16.804 1.00 64.69 187 ARG A N 1
ATOM 1456 C CA . ARG A 1 187 ? 13.696 9.310 -17.423 1.00 64.69 187 ARG A CA 1
ATOM 1457 C C . ARG A 1 187 ? 15.221 9.418 -17.479 1.00 64.69 187 ARG A C 1
ATOM 1459 O O . ARG A 1 187 ? 15.736 10.504 -17.734 1.00 64.69 187 ARG A O 1
ATOM 1466 N N . ARG A 1 188 ? 15.941 8.322 -17.219 1.00 57.09 188 ARG A N 1
ATOM 1467 C CA . ARG A 1 188 ? 17.377 8.280 -17.527 1.00 57.09 188 ARG A CA 1
ATOM 1468 C C . ARG A 1 188 ? 17.570 8.540 -19.018 1.00 57.09 188 ARG A C 1
ATOM 1470 O O . ARG A 1 188 ? 16.852 7.965 -19.840 1.00 57.09 188 ARG A O 1
ATOM 1477 N N . ASP A 1 189 ? 18.523 9.404 -19.346 1.00 55.22 189 ASP A N 1
ATOM 1478 C CA . ASP A 1 189 ? 18.960 9.576 -20.726 1.00 55.22 189 ASP A CA 1
ATOM 1479 C C . ASP A 1 189 ? 19.631 8.273 -21.185 1.00 55.22 189 ASP A C 1
ATOM 1481 O O . ASP A 1 189 ? 20.239 7.567 -20.378 1.00 55.22 189 ASP A O 1
ATOM 1485 N N . ALA A 1 190 ? 19.489 7.915 -22.464 1.00 52.34 190 ALA A N 1
ATOM 1486 C CA . ALA A 1 190 ? 19.977 6.637 -22.996 1.00 52.34 190 ALA A CA 1
ATOM 1487 C C . ALA A 1 190 ? 21.481 6.402 -22.731 1.00 52.34 190 ALA A C 1
ATOM 1489 O O . ALA A 1 190 ? 21.901 5.257 -22.596 1.00 52.34 190 ALA A O 1
ATOM 1490 N N . ASP A 1 191 ? 22.257 7.476 -22.563 1.00 45.34 191 ASP A N 1
ATOM 1491 C CA . ASP A 1 191 ? 23.695 7.438 -22.284 1.00 45.34 191 ASP A CA 1
ATOM 1492 C C . ASP A 1 191 ? 24.037 7.058 -20.817 1.00 45.34 191 ASP A C 1
ATOM 1494 O O . ASP A 1 191 ? 25.137 6.581 -20.541 1.00 45.34 191 ASP A O 1
ATOM 1498 N N . GLU A 1 192 ? 23.099 7.204 -19.867 1.00 49.91 192 GLU A N 1
ATOM 1499 C CA . GLU A 1 192 ? 23.274 6.827 -18.445 1.00 49.91 192 GLU A CA 1
ATOM 1500 C C . GLU A 1 192 ? 22.912 5.357 -18.147 1.00 49.91 192 GLU A C 1
ATOM 1502 O O . GLU A 1 192 ? 23.158 4.869 -17.044 1.00 49.91 192 GLU A O 1
ATOM 1507 N N . VAL A 1 193 ? 22.270 4.653 -19.086 1.00 50.47 193 VAL A N 1
ATOM 1508 C CA . VAL A 1 193 ? 21.807 3.262 -18.894 1.00 50.47 193 VAL A CA 1
ATOM 1509 C C . VAL A 1 193 ? 22.904 2.245 -19.240 1.00 50.47 193 VAL A C 1
ATOM 1511 O O . VAL A 1 193 ? 22.928 1.159 -18.661 1.00 50.47 193 VAL A O 1
ATOM 1514 N N . ASP A 1 194 ? 23.830 2.611 -20.132 1.00 43.53 194 ASP A N 1
ATOM 1515 C CA . ASP A 1 194 ? 24.932 1.753 -20.600 1.00 43.53 194 ASP A CA 1
ATOM 1516 C C . ASP A 1 194 ? 26.254 1.963 -19.842 1.00 43.53 194 ASP A C 1
ATOM 1518 O O . ASP A 1 194 ? 27.213 1.219 -20.054 1.00 43.53 194 ASP A O 1
ATOM 1522 N N . SER A 1 195 ? 26.329 2.947 -18.944 1.00 41.12 195 SER A N 1
ATOM 1523 C CA . SER A 1 195 ? 27.496 3.139 -18.083 1.00 41.12 195 SER A CA 1
ATOM 1524 C C . SER A 1 195 ? 27.413 2.155 -16.906 1.00 41.12 195 SER A C 1
ATOM 1526 O O . SER A 1 195 ? 26.461 2.222 -16.121 1.00 41.12 195 SER A O 1
ATOM 1528 N N . PRO A 1 196 ? 28.382 1.230 -16.739 1.00 40.47 196 PRO A N 1
ATOM 1529 C CA . PRO A 1 196 ? 28.538 0.526 -15.475 1.00 40.47 196 PRO A CA 1
ATOM 1530 C C . PRO A 1 196 ? 28.600 1.581 -14.371 1.00 40.47 196 PRO A C 1
ATOM 1532 O O . PRO A 1 196 ? 29.257 2.606 -14.540 1.00 40.47 196 PRO A O 1
ATOM 1535 N N . GLN A 1 197 ? 27.894 1.368 -13.261 1.00 45.44 197 GLN A N 1
ATOM 1536 C CA . GLN A 1 197 ? 28.131 2.168 -12.064 1.00 45.44 197 GLN A CA 1
ATOM 1537 C C . GLN A 1 197 ? 29.570 1.895 -11.614 1.00 45.44 197 GLN A C 1
ATOM 1539 O O . GLN A 1 197 ? 29.806 0.954 -10.856 1.00 45.44 197 GLN A O 1
ATOM 1544 N N . ASP A 1 198 ? 30.519 2.685 -12.113 1.00 38.75 198 ASP A N 1
ATOM 1545 C CA . ASP A 1 198 ? 31.870 2.756 -11.580 1.00 38.75 198 ASP A CA 1
ATOM 1546 C C . ASP A 1 198 ? 31.745 3.300 -10.155 1.00 38.75 198 ASP A C 1
ATOM 1548 O O . ASP A 1 198 ? 31.607 4.493 -9.898 1.00 38.75 198 ASP A O 1
ATOM 1552 N N . LEU A 1 199 ? 31.701 2.360 -9.213 1.00 42.56 199 LEU A N 1
ATOM 1553 C CA . LEU A 1 199 ? 31.924 2.584 -7.787 1.00 42.56 199 LEU A CA 1
ATOM 1554 C C . LEU A 1 199 ? 33.429 2.631 -7.463 1.00 42.56 199 LEU A C 1
ATOM 1556 O O . LEU A 1 199 ? 33.807 2.580 -6.296 1.00 42.56 199 LEU A O 1
ATOM 1560 N N . SER A 1 200 ? 34.286 2.710 -8.479 1.00 42.34 200 SER A N 1
ATOM 1561 C CA . SER A 1 200 ? 35.709 2.998 -8.355 1.00 42.34 200 SER A CA 1
ATOM 1562 C C . SER A 1 200 ? 35.962 4.374 -8.948 1.00 42.34 200 SER A C 1
ATOM 1564 O O . SER A 1 200 ? 35.799 4.547 -10.150 1.00 42.34 200 SER A O 1
ATOM 1566 N N . ASP A 1 201 ? 36.243 5.348 -8.085 1.00 41.22 201 ASP A N 1
ATOM 1567 C CA . ASP A 1 201 ? 37.364 6.294 -8.218 1.00 41.22 201 ASP A CA 1
ATOM 1568 C C . ASP A 1 201 ? 37.140 7.475 -7.252 1.00 41.22 201 ASP A C 1
ATOM 1570 O O . ASP A 1 201 ? 36.953 8.627 -7.635 1.00 41.22 201 ASP A O 1
ATOM 1574 N N . GLU A 1 202 ? 37.159 7.170 -5.951 1.00 44.00 202 GLU A N 1
ATOM 1575 C CA . GLU A 1 202 ? 37.708 8.093 -4.951 1.00 44.00 202 GLU A CA 1
ATOM 1576 C C . GLU A 1 202 ? 39.114 7.593 -4.600 1.00 44.00 202 GLU A C 1
ATOM 1578 O O . GLU A 1 202 ? 39.342 7.096 -3.503 1.00 44.00 202 GLU A O 1
ATOM 1583 N N . GLU A 1 203 ? 40.064 7.663 -5.529 1.00 45.53 203 GLU A N 1
ATOM 1584 C CA . GLU A 1 203 ? 41.478 7.538 -5.176 1.00 45.53 203 GLU A CA 1
ATOM 1585 C C . GLU A 1 203 ? 42.329 8.446 -6.076 1.00 45.53 203 GLU A C 1
ATOM 1587 O O . GLU A 1 203 ? 42.238 8.416 -7.299 1.00 45.53 203 GLU A O 1
ATOM 1592 N N . ASP A 1 204 ? 43.143 9.258 -5.400 1.00 43.31 204 ASP A N 1
ATOM 1593 C CA . ASP A 1 204 ? 44.243 10.090 -5.888 1.00 43.31 204 ASP A CA 1
ATOM 1594 C C . ASP A 1 204 ? 43.945 11.377 -6.671 1.00 43.31 204 ASP A C 1
ATOM 1596 O O . ASP A 1 204 ? 43.955 11.433 -7.896 1.00 43.31 204 ASP A O 1
ATOM 1600 N N . ASP A 1 205 ? 43.930 12.487 -5.922 1.00 36.78 205 ASP A N 1
ATOM 1601 C CA . ASP A 1 205 ? 44.537 13.727 -6.410 1.00 36.78 205 ASP A CA 1
ATOM 1602 C C . ASP A 1 205 ? 45.430 14.342 -5.311 1.00 36.78 205 ASP A C 1
ATOM 1604 O O . ASP A 1 205 ? 45.048 15.229 -4.540 1.00 36.78 205 ASP A O 1
ATOM 1608 N N . HIS A 1 206 ? 46.647 13.803 -5.186 1.00 42.25 206 HIS A N 1
ATOM 1609 C CA . HIS A 1 206 ? 47.751 14.441 -4.469 1.00 42.25 206 HIS A CA 1
ATOM 1610 C C . HIS A 1 206 ? 48.455 15.427 -5.418 1.00 42.25 206 HIS A C 1
ATOM 1612 O O . HIS A 1 206 ? 49.125 14.988 -6.352 1.00 42.25 206 HIS A O 1
ATOM 1618 N N . PRO A 1 207 ? 48.413 16.753 -5.183 1.00 44.34 207 PRO A N 1
ATOM 1619 C CA . PRO A 1 207 ? 49.211 17.671 -5.981 1.00 44.34 207 PRO A CA 1
ATOM 1620 C C . PRO A 1 207 ? 50.670 17.631 -5.509 1.00 44.34 207 PRO A C 1
ATOM 1622 O O . PRO A 1 207 ? 51.013 18.132 -4.431 1.00 44.34 207 PRO A O 1
ATOM 1625 N N . GLU A 1 208 ? 51.549 17.053 -6.330 1.00 41.88 208 GLU A N 1
ATOM 1626 C CA . GLU A 1 208 ? 52.997 17.196 -6.186 1.00 41.88 208 GLU A CA 1
ATOM 1627 C C . GLU A 1 208 ? 53.381 18.685 -6.250 1.00 41.88 208 GLU A C 1
ATOM 1629 O O . GLU A 1 208 ? 53.222 19.365 -7.267 1.00 41.88 208 GLU A O 1
ATOM 1634 N N . ARG A 1 209 ? 53.910 19.200 -5.134 1.00 38.38 209 ARG A N 1
ATOM 1635 C CA . ARG A 1 209 ? 54.593 20.497 -5.083 1.00 38.38 209 ARG A CA 1
ATOM 1636 C C . ARG A 1 209 ? 55.887 20.408 -5.894 1.00 38.38 209 ARG A C 1
ATOM 1638 O O . ARG A 1 209 ? 56.771 19.631 -5.539 1.00 38.38 209 ARG A O 1
ATOM 1645 N N . LYS A 1 210 ? 56.002 21.241 -6.928 1.00 38.50 210 LYS A N 1
ATOM 1646 C CA . LYS A 1 210 ? 57.287 21.663 -7.503 1.00 38.50 210 LYS A CA 1
ATOM 1647 C C . LYS A 1 210 ? 57.794 22.916 -6.804 1.00 38.50 210 LYS A C 1
ATOM 1649 O O . LYS A 1 210 ? 56.943 23.762 -6.445 1.00 38.50 210 LYS A O 1
#

Sequence (210 aa):
MGFGTGWSSNDAIFQELNKFIERYEDLQFASDLVFASSCAASVVLVLAFVGLYCNPSRYDLRSLGFFEGTISTVLAVSCLVQFALFMFWQQSRYVVLACAFMGAMIGNIQAFIIYPFFNAFYRLELIAYMNFGETLTSMTSGVLALAQSPTVGVENFSVQTYFTILFGLTCMAASAWASLVWQTGFRRDADEVDSPQDLSDEEDDHPERK

Radius of gyration: 20.88 Å; chains: 1; bounding box: 77×40×50 Å

pLDDT: mean 70.97, std 13.71, range [36.78, 88.06]

Secondary structure (DSSP, 8-state):
-GGGSHHHHHHHHHHHHHTS--SHHHHHHHHHHHHHHHHHHHHHHHHHHHHHHS-TTTS-TT-HHHHHHHHHHHHHHHHHHHHHHHHHTTT-HHHHHHHHHHHHHHHHHIIIIIHHHHHHHB-HHHHHHHHHHHHHHHHHHHHHHHHH-SBTTB-SS-HHHHHHHHHHHHHHHHHHHHHHHT-GGGBPPHHHHSS---------------

Organism: Micromonas pusilla (NCBI:txid38833)

Foldseek 3Di:
DQLLALVLLQLLLVLVLVLPPPDPVSVVLVVLLVVLLVVLLVVLVVVLCCVVPVPPDDDCCVDPVVLLVLSLVSLVLSLVLLVQCLVPVPPDSVSSSVSSNSSSNRNNCCVRPNLVSCVQWFDPVVSVVNVVSNVVSSVVSNVLSCQQPVDRPDGPDDPSVSSVVSSVVSVVVSVVSVVVVPDPVGTDDPVVNPDDPPPDDPDDDDDDDD